Protein AF-A0A1Y0VTS3-F1 (afdb_monomer_lite)

Sequence (215 aa):
MASRRPLLLTLTIFVITAVIVTLPAFSGNFLKLTMDGGIHLSRLESVFGAFSVGKLPPLVNFIGLGNHVNAFNGMYPWFSTALFFTLPRLILGNSMQSMFIGYILLNLVTMLNAYLLVKELSSDNIVRIFSAVFYGVNAYHLTLLFSREALGEAVAYTFAPLVILGCLRIWNRRNKGPIYLAIGMGMIANSHVISLFLIFLLLIMLEVVRIILKK

Radius of gyration: 18.48 Å; chains: 1; bounding box: 46×44×49 Å

Foldseek 3Di:
DVPVVLVVVLLVVLLVLLLVLLCVQCVVVDHDDDPLNQVLLQQLVQCLVQVVVPHGRDLWGQGGDVRDIHRDVVVFFCVLVCVLQSVLCNVVVDRSVSLSRSSSVLLSLLLVLQLLLVVLVDPDSVSSSVRSSCLSDPPVLSCCVRVHVVSLVNQLSSLLSLLVSLVVCVVVVHPCSVVSNCVSLVSNRNRDPVSNVVSVVVVVVVVVVCVVVVD

Structure (mmCIF, N/CA/C/O backbone):
data_AF-A0A1Y0VTS3-F1
#
_entry.id   AF-A0A1Y0VTS3-F1
#
loop_
_atom_site.group_PDB
_atom_site.id
_atom_site.type_symbol
_atom_site.label_atom_id
_atom_site.label_alt_id
_atom_site.label_comp_id
_atom_site.label_asym_id
_atom_site.label_entity_id
_atom_site.label_seq_id
_atom_site.pdbx_PDB_ins_code
_atom_site.Cartn_x
_atom_site.Cartn_y
_atom_site.Cartn_z
_atom_site.occupancy
_atom_site.B_iso_or_equiv
_atom_site.auth_seq_id
_atom_site.auth_comp_id
_atom_site.auth_asym_id
_atom_site.auth_atom_id
_atom_site.pdbx_PDB_model_num
ATOM 1 N N . MET A 1 1 ? -7.688 27.310 11.057 1.00 46.78 1 MET A N 1
ATOM 2 C CA . MET A 1 1 ? -6.251 27.022 10.803 1.00 46.78 1 MET A CA 1
ATOM 3 C C . MET A 1 1 ? -5.635 25.970 11.742 1.00 46.78 1 MET A C 1
ATOM 5 O O . MET A 1 1 ? -4.737 25.266 11.297 1.00 46.78 1 MET A O 1
ATOM 9 N N . ALA A 1 2 ? -6.113 25.789 12.983 1.00 50.25 2 ALA A N 1
ATOM 10 C CA . ALA A 1 2 ? -5.505 24.873 13.965 1.00 50.25 2 ALA A CA 1
ATOM 11 C C . ALA A 1 2 ? -5.584 23.358 13.635 1.00 50.25 2 ALA A C 1
ATOM 13 O O . ALA A 1 2 ? -4.698 22.610 14.031 1.00 50.25 2 ALA A O 1
ATOM 14 N N . SER A 1 3 ? -6.572 22.891 12.856 1.00 59.41 3 SER A N 1
ATOM 15 C CA . SER A 1 3 ? -6.756 21.452 12.572 1.00 59.41 3 SER A CA 1
ATOM 16 C C . SER A 1 3 ? -5.837 20.864 11.489 1.00 59.41 3 SER A C 1
ATOM 18 O O . SER A 1 3 ? -5.752 19.644 11.364 1.00 59.41 3 SER A O 1
ATOM 20 N N . ARG A 1 4 ? -5.144 21.697 10.695 1.00 65.94 4 ARG A N 1
ATOM 21 C CA . ARG A 1 4 ? -4.332 21.228 9.551 1.00 65.94 4 ARG A CA 1
ATOM 22 C C . ARG A 1 4 ? -2.893 20.866 9.923 1.00 65.94 4 ARG A C 1
ATOM 24 O O . ARG A 1 4 ? -2.313 19.989 9.294 1.00 65.94 4 ARG A O 1
ATOM 31 N N . ARG A 1 5 ? -2.333 21.493 10.962 1.00 71.81 5 ARG A N 1
ATOM 32 C CA . ARG A 1 5 ? -0.948 21.268 11.415 1.00 71.81 5 ARG A CA 1
ATOM 33 C C . ARG A 1 5 ? -0.624 19.804 11.775 1.00 71.81 5 ARG A C 1
ATOM 35 O O . ARG A 1 5 ? 0.384 19.317 11.271 1.00 71.81 5 ARG A O 1
ATOM 42 N N . PRO A 1 6 ? -1.445 19.067 12.552 1.00 80.50 6 PRO A N 1
ATOM 43 C CA . PRO A 1 6 ? -1.114 17.680 12.903 1.00 80.50 6 PRO A CA 1
ATOM 44 C C . PRO A 1 6 ? -1.199 16.721 11.705 1.00 80.50 6 PRO A C 1
ATOM 46 O O . PRO A 1 6 ? -0.422 15.772 11.615 1.00 80.50 6 PRO A O 1
ATOM 49 N N . LEU A 1 7 ? -2.106 16.986 10.757 1.00 86.06 7 LEU A N 1
ATOM 50 C CA . LEU A 1 7 ? -2.211 16.205 9.524 1.00 86.06 7 LEU A CA 1
ATOM 51 C C . LEU A 1 7 ? -1.003 16.443 8.613 1.00 86.06 7 LEU A C 1
ATOM 53 O O . LEU A 1 7 ? -0.433 15.482 8.109 1.00 86.06 7 LEU A O 1
ATOM 57 N N . LEU A 1 8 ? -0.598 17.704 8.436 1.00 90.44 8 LEU A N 1
ATOM 58 C CA . LEU A 1 8 ? 0.584 18.054 7.648 1.00 90.44 8 LEU A CA 1
ATOM 59 C C . LEU A 1 8 ? 1.841 17.399 8.220 1.00 90.44 8 LEU A C 1
ATOM 61 O O . LEU A 1 8 ? 2.572 16.767 7.473 1.00 90.44 8 LEU A O 1
ATOM 65 N N . LEU A 1 9 ? 2.040 17.464 9.540 1.00 93.00 9 LEU A N 1
ATOM 66 C CA . LEU A 1 9 ? 3.165 16.797 10.196 1.00 93.00 9 LEU A CA 1
ATOM 67 C C . LEU A 1 9 ? 3.167 15.283 9.933 1.00 93.00 9 LEU A C 1
ATOM 69 O O . LEU A 1 9 ? 4.197 14.726 9.570 1.00 93.00 9 LEU A O 1
ATOM 73 N N . THR A 1 10 ? 2.007 14.631 10.068 1.00 94.88 10 THR A N 1
ATOM 74 C CA . THR A 1 10 ? 1.861 13.189 9.806 1.00 94.88 10 THR A CA 1
ATOM 75 C C . THR A 1 10 ? 2.237 12.842 8.363 1.00 94.88 10 THR A C 1
ATOM 77 O O . THR A 1 10 ? 3.012 11.918 8.129 1.00 94.88 10 THR A O 1
ATOM 80 N N . LEU A 1 11 ? 1.722 13.602 7.391 1.00 96.12 11 LEU A N 1
ATOM 81 C CA . LEU A 1 11 ? 2.023 13.391 5.974 1.00 96.12 11 LEU A CA 1
ATOM 82 C C . LEU A 1 11 ? 3.502 13.621 5.667 1.00 96.12 11 LEU A C 1
ATOM 84 O O . LEU A 1 11 ? 4.098 12.819 4.954 1.00 96.12 11 LEU A O 1
ATOM 88 N N . THR A 1 12 ? 4.105 14.667 6.233 1.00 97.00 12 THR A N 1
ATOM 89 C CA . THR A 1 12 ? 5.536 14.941 6.075 1.00 97.00 12 THR A CA 1
ATOM 90 C C . THR A 1 12 ? 6.378 13.779 6.592 1.00 97.00 12 THR A C 1
ATOM 92 O O . THR A 1 12 ? 7.288 13.345 5.892 1.00 97.00 12 THR A O 1
ATOM 95 N N . ILE A 1 13 ? 6.050 13.228 7.767 1.00 98.06 13 ILE A N 1
ATOM 96 C CA . ILE A 1 13 ? 6.745 12.053 8.313 1.00 98.06 13 ILE A CA 1
ATOM 97 C C . ILE A 1 13 ? 6.643 10.877 7.340 1.00 98.06 13 ILE A C 1
ATOM 99 O O . ILE A 1 13 ? 7.664 10.298 6.988 1.00 98.06 13 ILE A O 1
ATOM 103 N N . PHE A 1 14 ? 5.445 10.557 6.842 1.00 98.50 14 PHE A N 1
ATOM 104 C CA . PHE A 1 14 ? 5.273 9.430 5.919 1.00 98.50 14 PHE A CA 1
ATOM 105 C C . PHE 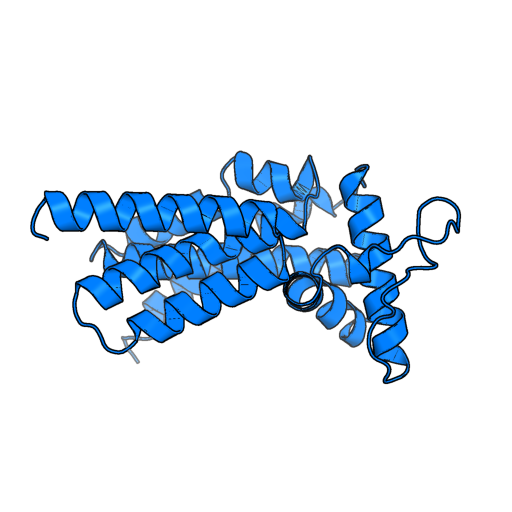A 1 14 ? 6.013 9.628 4.596 1.00 98.50 14 PHE A C 1
ATOM 107 O O . PHE A 1 14 ? 6.612 8.682 4.094 1.00 98.50 14 PHE A O 1
ATOM 114 N N . VAL A 1 15 ? 6.018 10.839 4.035 1.00 98.44 15 VAL A N 1
ATOM 115 C CA . VAL A 1 15 ? 6.777 11.135 2.810 1.00 98.44 15 VAL A CA 1
ATOM 116 C C . VAL A 1 15 ? 8.275 10.962 3.052 1.00 98.44 15 VAL A C 1
ATOM 118 O O . VAL A 1 15 ? 8.937 10.275 2.277 1.00 98.44 15 VAL A O 1
ATOM 121 N N . ILE A 1 16 ? 8.805 11.521 4.144 1.00 98.38 16 ILE A N 1
ATOM 122 C CA . ILE A 1 16 ? 10.223 11.386 4.501 1.00 98.38 16 ILE A CA 1
ATOM 123 C C . ILE A 1 16 ? 10.587 9.911 4.696 1.00 98.38 16 ILE A C 1
ATOM 125 O O . ILE A 1 16 ? 11.564 9.447 4.115 1.00 98.38 16 ILE A O 1
ATOM 129 N N . THR A 1 17 ? 9.788 9.152 5.449 1.00 98.50 17 THR A N 1
ATOM 130 C CA . THR A 1 17 ? 10.015 7.716 5.657 1.00 98.50 17 THR A CA 1
ATOM 131 C C . THR A 1 17 ? 9.979 6.943 4.339 1.00 98.50 17 THR A C 1
ATOM 133 O O . THR A 1 17 ? 10.884 6.155 4.083 1.00 98.50 17 THR A O 1
ATOM 136 N N . ALA A 1 18 ? 8.986 7.185 3.477 1.00 98.44 18 ALA A N 1
ATOM 137 C CA . ALA A 1 18 ? 8.867 6.505 2.187 1.00 98.44 18 ALA A CA 1
ATOM 138 C C . ALA A 1 18 ? 10.087 6.761 1.288 1.00 98.44 18 ALA A C 1
ATOM 140 O O . ALA A 1 18 ? 10.580 5.835 0.643 1.00 98.44 18 ALA A O 1
ATOM 141 N N . VAL A 1 19 ? 10.602 7.994 1.280 1.00 97.75 19 VAL A N 1
ATOM 142 C CA . VAL A 1 19 ? 11.824 8.355 0.551 1.00 97.75 19 VAL A CA 1
ATOM 143 C C . VAL A 1 19 ? 13.041 7.665 1.166 1.00 97.75 19 VAL A C 1
ATOM 145 O O . VAL A 1 19 ? 13.735 6.945 0.456 1.00 97.75 19 VAL A O 1
ATOM 148 N N . ILE A 1 20 ? 13.273 7.811 2.475 1.00 97.19 20 ILE A N 1
ATOM 149 C CA . ILE A 1 20 ? 14.441 7.234 3.169 1.00 97.19 20 ILE A CA 1
ATOM 150 C C . ILE A 1 20 ? 14.523 5.719 2.975 1.00 97.19 20 ILE A C 1
ATOM 152 O O . ILE A 1 20 ? 15.603 5.199 2.724 1.00 97.19 20 ILE A O 1
ATOM 156 N N . VAL A 1 21 ? 13.396 5.014 3.060 1.00 96.44 21 VAL A N 1
ATOM 157 C CA . VAL A 1 21 ? 13.349 3.553 2.900 1.00 96.44 21 VAL A CA 1
ATOM 158 C C . VAL A 1 21 ? 13.612 3.127 1.456 1.00 96.44 21 VAL A C 1
ATOM 160 O O . VAL A 1 21 ? 14.192 2.071 1.225 1.00 96.44 21 VAL A O 1
ATOM 163 N N . THR A 1 22 ? 13.209 3.941 0.480 1.00 96.12 22 THR A N 1
ATOM 164 C CA . THR A 1 22 ? 13.371 3.615 -0.944 1.00 96.12 22 THR A CA 1
ATOM 165 C C . THR A 1 22 ? 14.771 3.962 -1.457 1.00 96.12 22 THR A C 1
ATOM 167 O O . THR A 1 22 ? 15.316 3.232 -2.280 1.00 96.12 22 THR A O 1
ATOM 170 N N . LEU A 1 23 ? 15.384 5.045 -0.966 1.00 94.62 23 LEU A N 1
ATOM 171 C CA . LEU A 1 23 ? 16.662 5.572 -1.464 1.00 94.62 23 LEU A CA 1
ATOM 172 C C . LEU A 1 23 ? 17.798 4.533 -1.583 1.00 94.62 23 LEU A C 1
ATOM 174 O O . LEU A 1 23 ? 18.423 4.499 -2.645 1.00 94.62 23 LEU A O 1
ATOM 178 N N . PRO A 1 24 ? 18.073 3.667 -0.583 1.00 92.31 24 PRO A N 1
ATOM 179 C CA . PRO A 1 24 ? 19.181 2.714 -0.660 1.00 92.31 24 PRO A CA 1
ATOM 180 C C . PRO A 1 24 ? 19.074 1.731 -1.829 1.00 92.31 24 PRO A C 1
ATOM 182 O O . PRO A 1 24 ? 20.089 1.323 -2.382 1.00 92.31 24 PRO A O 1
ATOM 185 N N . ALA A 1 25 ? 17.854 1.368 -2.234 1.00 91.06 25 ALA A N 1
ATOM 186 C CA . ALA A 1 25 ? 17.636 0.434 -3.337 1.00 91.06 25 ALA A CA 1
ATOM 187 C C . ALA A 1 25 ? 17.915 1.051 -4.720 1.00 91.06 25 ALA A C 1
ATOM 189 O O . ALA A 1 25 ? 18.041 0.314 -5.693 1.00 91.06 25 ALA A O 1
ATOM 190 N N . PHE A 1 26 ? 18.020 2.383 -4.806 1.00 91.19 26 PHE A N 1
ATOM 191 C CA . PHE A 1 26 ? 18.184 3.129 -6.058 1.00 91.19 26 PHE A CA 1
ATOM 192 C C . PHE A 1 26 ? 19.448 4.008 -6.089 1.00 91.19 26 PHE A C 1
ATOM 194 O O . PHE A 1 26 ? 19.743 4.617 -7.117 1.00 91.19 26 PHE A O 1
ATOM 201 N N . SER A 1 27 ? 20.232 4.071 -5.005 1.00 83.19 27 SER A N 1
ATOM 202 C CA . SER A 1 27 ? 21.387 4.979 -4.876 1.00 83.19 27 SER A CA 1
ATOM 203 C C . SER A 1 27 ? 22.529 4.703 -5.862 1.00 83.19 27 SER A C 1
ATOM 205 O O . SER A 1 27 ? 23.364 5.572 -6.085 1.00 83.19 27 SER A O 1
ATOM 207 N N . GLY A 1 28 ? 22.571 3.512 -6.465 1.00 78.69 28 GLY A N 1
ATOM 208 C CA . GLY A 1 28 ? 23.536 3.150 -7.508 1.00 78.69 28 GLY A CA 1
ATOM 209 C C . GLY A 1 28 ? 23.093 3.476 -8.939 1.00 78.69 28 GLY A C 1
ATOM 210 O O . GLY A 1 28 ? 23.784 3.080 -9.871 1.00 78.69 28 GLY A O 1
ATOM 211 N N . ASN A 1 29 ? 21.941 4.133 -9.141 1.00 75.94 29 ASN A N 1
ATOM 212 C CA . ASN A 1 29 ? 21.258 4.251 -10.443 1.00 75.94 29 ASN A CA 1
ATOM 213 C C . ASN A 1 29 ? 20.904 2.899 -11.096 1.00 75.94 29 ASN A C 1
ATOM 215 O O . ASN A 1 29 ? 20.630 2.833 -12.294 1.00 75.94 29 ASN A O 1
ATOM 219 N N . PHE A 1 30 ? 20.872 1.822 -10.314 1.00 79.19 30 PHE A N 1
ATOM 220 C CA . PHE A 1 30 ? 20.362 0.523 -10.727 1.00 79.19 30 PHE A CA 1
ATOM 221 C C . PHE A 1 30 ? 19.499 -0.060 -9.609 1.00 79.19 30 PHE A C 1
ATOM 223 O O . PHE A 1 30 ? 19.771 0.165 -8.432 1.00 79.19 30 PHE A O 1
ATOM 230 N N . LEU A 1 31 ? 18.478 -0.821 -9.997 1.00 83.81 31 LEU A N 1
ATOM 231 C CA . LEU A 1 31 ? 17.677 -1.646 -9.101 1.00 83.81 31 LEU A CA 1
ATOM 232 C C . LEU A 1 31 ? 18.132 -3.093 -9.289 1.00 83.81 31 LEU A C 1
ATOM 234 O O . LEU A 1 31 ? 18.172 -3.589 -10.419 1.00 83.81 31 LEU A O 1
ATOM 238 N N . LYS A 1 32 ? 18.512 -3.769 -8.202 1.00 84.56 32 LYS A N 1
ATOM 239 C CA . LYS A 1 32 ? 18.870 -5.188 -8.265 1.00 84.56 32 LYS A CA 1
ATOM 240 C C . LYS A 1 32 ? 17.600 -6.008 -8.470 1.00 84.56 32 LYS A C 1
ATOM 242 O O . LYS A 1 32 ? 16.882 -6.257 -7.509 1.00 84.56 32 LYS A O 1
ATOM 247 N N . LEU A 1 33 ? 17.388 -6.457 -9.705 1.00 85.00 33 LEU A N 1
ATOM 248 C CA . LEU A 1 33 ? 16.259 -7.314 -10.033 1.00 85.00 33 LEU A CA 1
ATOM 249 C C . LEU A 1 33 ? 16.474 -8.746 -9.536 1.00 85.00 33 LEU A C 1
ATOM 251 O O . LEU A 1 33 ? 17.523 -9.367 -9.724 1.00 85.00 33 LEU A O 1
ATOM 255 N N . THR A 1 34 ? 15.432 -9.266 -8.923 1.00 89.56 34 THR A N 1
ATOM 256 C CA . THR A 1 34 ? 15.209 -10.658 -8.555 1.00 89.56 34 THR A CA 1
ATOM 257 C C . THR A 1 34 ? 14.486 -11.383 -9.695 1.00 89.56 34 THR A C 1
ATOM 259 O O . THR A 1 34 ? 14.084 -10.774 -10.691 1.00 89.56 34 THR A O 1
ATOM 262 N N . MET A 1 35 ? 14.295 -12.698 -9.555 1.00 86.00 35 MET A N 1
ATOM 263 C CA . MET A 1 35 ? 13.511 -13.485 -10.517 1.00 86.00 35 MET A CA 1
ATOM 264 C C . MET A 1 35 ? 12.079 -12.939 -10.662 1.00 86.00 35 MET A C 1
ATOM 266 O O . MET A 1 35 ? 11.634 -12.674 -11.780 1.00 86.00 35 MET A O 1
ATOM 270 N N . ASP A 1 36 ? 11.388 -12.702 -9.542 1.00 89.38 36 ASP A N 1
ATOM 271 C CA . ASP A 1 36 ? 10.026 -12.154 -9.545 1.00 89.38 36 ASP A CA 1
ATOM 272 C C . ASP A 1 36 ? 10.022 -10.703 -10.051 1.00 89.38 36 ASP A C 1
ATOM 274 O O . ASP A 1 36 ? 9.169 -10.334 -10.864 1.00 89.38 36 ASP A O 1
ATOM 278 N N . GLY A 1 37 ? 11.003 -9.891 -9.639 1.00 90.75 37 GLY A N 1
ATOM 279 C CA . GLY A 1 37 ? 11.149 -8.500 -10.072 1.00 90.75 37 GLY A CA 1
ATOM 280 C C . GLY A 1 37 ? 11.271 -8.357 -11.588 1.00 90.75 37 GLY A C 1
ATOM 281 O O . GLY A 1 37 ? 10.575 -7.538 -12.192 1.00 90.75 37 GLY A O 1
ATOM 282 N N . GLY A 1 38 ? 12.076 -9.207 -12.235 1.00 90.69 38 GLY A N 1
ATOM 283 C CA . GLY A 1 38 ? 12.191 -9.241 -13.697 1.00 90.69 38 GLY A CA 1
ATOM 284 C C . GLY A 1 38 ? 10.867 -9.573 -14.395 1.00 90.69 38 GLY A C 1
ATOM 285 O O . GLY A 1 38 ? 10.495 -8.921 -15.377 1.00 90.69 38 GLY A O 1
ATOM 286 N N . ILE A 1 39 ? 10.108 -10.538 -13.861 1.00 90.56 39 ILE A N 1
ATOM 287 C CA . ILE A 1 39 ? 8.776 -10.889 -14.379 1.00 90.56 39 ILE A CA 1
ATOM 288 C C . ILE A 1 39 ? 7.817 -9.708 -14.205 1.00 90.56 39 ILE A C 1
ATOM 290 O O . ILE A 1 39 ? 7.165 -9.300 -15.168 1.00 90.56 39 ILE A O 1
ATOM 294 N N . HIS A 1 40 ? 7.747 -9.110 -13.017 1.00 92.38 40 HIS A N 1
ATOM 295 C CA . HIS A 1 40 ? 6.875 -7.967 -12.761 1.00 92.38 40 HIS A CA 1
ATOM 296 C C . HIS A 1 40 ? 7.207 -6.763 -13.647 1.00 92.38 40 HIS A C 1
ATOM 298 O O . HIS A 1 40 ? 6.291 -6.178 -14.226 1.00 92.38 40 HIS A O 1
ATOM 304 N N . LEU A 1 41 ? 8.488 -6.432 -13.818 1.00 91.94 41 LEU A N 1
ATOM 305 C CA . LEU A 1 41 ? 8.914 -5.336 -14.685 1.00 91.94 41 LEU A CA 1
ATOM 306 C C . LEU A 1 41 ? 8.507 -5.583 -16.142 1.00 91.94 41 LEU A C 1
ATOM 308 O O . LEU A 1 41 ? 7.919 -4.705 -16.769 1.00 91.94 41 LEU A O 1
ATOM 312 N N . SER A 1 42 ? 8.730 -6.793 -16.666 1.00 91.38 42 SER A N 1
ATOM 313 C CA . SER A 1 42 ? 8.331 -7.139 -18.040 1.00 91.38 42 SER A CA 1
ATOM 314 C C . SER A 1 42 ? 6.819 -7.012 -18.272 1.00 91.38 42 SER A C 1
ATOM 316 O O . SER A 1 42 ? 6.378 -6.493 -19.301 1.00 91.38 42 SER A O 1
ATOM 318 N N . ARG A 1 43 ? 6.011 -7.402 -17.277 1.00 92.00 43 ARG A N 1
ATOM 319 C CA . ARG A 1 43 ? 4.552 -7.238 -17.299 1.00 92.00 43 ARG A CA 1
ATOM 320 C C . ARG A 1 43 ? 4.157 -5.764 -17.286 1.00 92.00 43 ARG A C 1
ATOM 322 O O . ARG A 1 43 ? 3.332 -5.355 -18.098 1.00 92.00 43 ARG A O 1
ATOM 329 N N . LEU A 1 44 ? 4.756 -4.963 -16.406 1.00 94.00 44 LEU A N 1
ATOM 330 C CA . LEU A 1 44 ? 4.480 -3.527 -16.295 1.00 94.00 44 LEU A CA 1
ATOM 331 C C . LEU A 1 44 ? 4.857 -2.762 -17.569 1.00 94.00 44 LEU A C 1
ATOM 333 O O . LEU A 1 44 ? 4.090 -1.898 -17.994 1.00 94.00 44 LEU A O 1
ATOM 337 N N . GLU A 1 45 ? 5.975 -3.107 -18.211 1.00 93.50 45 GLU A N 1
ATOM 338 C CA . GLU A 1 45 ? 6.378 -2.536 -19.504 1.00 93.50 45 GLU A CA 1
ATOM 339 C C . GLU A 1 45 ? 5.441 -2.987 -20.639 1.00 93.50 45 GLU A C 1
ATOM 341 O O . GLU A 1 45 ? 5.099 -2.198 -21.518 1.00 93.50 45 GLU A O 1
ATOM 346 N N . SER A 1 46 ? 4.925 -4.220 -20.595 1.00 93.69 46 SER A N 1
ATOM 347 C CA . SER A 1 46 ? 3.900 -4.679 -21.543 1.00 93.69 46 SER A CA 1
ATOM 348 C C . SER A 1 46 ? 2.577 -3.920 -21.392 1.00 93.69 46 SER A C 1
ATOM 350 O O . SER A 1 46 ? 1.944 -3.598 -22.399 1.00 93.69 46 SER A O 1
ATOM 352 N N . VAL A 1 47 ? 2.163 -3.611 -20.159 1.00 95.31 47 VAL A N 1
ATOM 353 C CA . VAL A 1 47 ? 0.991 -2.762 -19.876 1.00 95.31 47 VAL A CA 1
ATOM 354 C C . VAL A 1 47 ? 1.254 -1.324 -20.341 1.00 95.31 47 VAL A C 1
ATOM 356 O O . VAL A 1 47 ? 0.408 -0.735 -21.013 1.00 95.31 47 VAL A O 1
ATOM 359 N N . PHE A 1 48 ? 2.436 -0.774 -20.045 1.00 95.88 48 PHE A N 1
ATOM 360 C CA . PHE A 1 48 ? 2.861 0.555 -20.497 1.00 95.88 48 PHE A CA 1
ATOM 361 C C . PHE A 1 48 ? 2.814 0.684 -22.024 1.00 95.88 48 PHE A C 1
ATOM 363 O O . PHE A 1 48 ? 2.239 1.645 -22.538 1.00 95.88 48 PHE A O 1
ATOM 370 N N . GLY A 1 49 ? 3.367 -0.290 -22.752 1.00 94.94 49 GLY A N 1
ATOM 371 C CA . GLY A 1 49 ? 3.391 -0.290 -24.215 1.00 94.94 49 GLY A CA 1
ATOM 372 C C . GLY A 1 49 ? 1.991 -0.275 -24.826 1.00 94.94 49 GLY A C 1
ATOM 373 O O . GLY A 1 49 ? 1.742 0.479 -25.763 1.00 94.94 49 GLY A O 1
ATOM 374 N N . ALA A 1 50 ? 1.052 -1.041 -24.261 1.00 94.50 50 ALA A N 1
ATOM 375 C CA . ALA A 1 50 ? -0.339 -1.040 -24.710 1.00 94.50 50 ALA A CA 1
ATOM 376 C C . ALA A 1 50 ? -1.030 0.312 -24.466 1.00 94.50 50 ALA A C 1
ATOM 378 O O . ALA A 1 50 ? -1.632 0.873 -25.385 1.00 94.50 50 ALA A O 1
ATOM 379 N N . PHE A 1 51 ? -0.889 0.875 -23.263 1.00 95.81 51 PHE A N 1
ATOM 380 C CA . PHE A 1 51 ? -1.481 2.172 -22.928 1.00 95.81 51 PHE A CA 1
ATOM 381 C C . PHE A 1 51 ? -0.893 3.329 -23.736 1.00 95.81 51 PHE A C 1
ATOM 383 O O . PHE A 1 51 ? -1.636 4.227 -24.126 1.00 95.81 51 PHE A O 1
ATOM 390 N N . SER A 1 52 ? 0.399 3.276 -24.063 1.00 95.00 52 SER A N 1
ATOM 391 C CA . SER A 1 52 ? 1.080 4.300 -24.871 1.00 95.00 52 SER A CA 1
ATOM 392 C C . SER A 1 52 ? 0.512 4.436 -26.287 1.00 95.00 52 SER A C 1
ATOM 394 O O . SER A 1 52 ? 0.675 5.477 -26.915 1.00 95.00 52 SER A O 1
ATOM 396 N N . VAL A 1 53 ? -0.180 3.407 -26.786 1.00 95.56 53 VAL A N 1
ATOM 397 C CA . VAL A 1 53 ? -0.848 3.406 -28.098 1.00 95.56 53 VAL A CA 1
ATOM 398 C C . VAL A 1 53 ? -2.377 3.350 -27.986 1.00 95.56 53 VAL A C 1
ATOM 400 O O . VAL A 1 53 ? -3.055 2.999 -28.950 1.00 95.56 53 VAL A O 1
ATOM 403 N N . GLY A 1 54 ? -2.933 3.660 -26.809 1.00 94.12 54 GLY A N 1
ATOM 404 C CA . GLY A 1 54 ? -4.381 3.707 -26.584 1.00 94.12 54 GLY A CA 1
ATOM 405 C C . GLY A 1 54 ? -5.077 2.342 -26.622 1.00 94.12 54 GLY A C 1
ATOM 406 O O . GLY A 1 54 ? -6.269 2.272 -26.914 1.00 94.12 54 GLY A O 1
ATOM 407 N N . LYS A 1 55 ? -4.353 1.249 -26.354 1.00 95.12 55 LYS A N 1
ATOM 408 C CA . LYS A 1 55 ? -4.893 -0.117 -26.332 1.00 95.12 55 LYS A CA 1
ATOM 409 C C . LYS A 1 55 ? -4.966 -0.671 -24.914 1.00 95.12 55 LYS A C 1
ATOM 411 O O . LYS A 1 55 ? -4.209 -0.279 -24.029 1.00 95.12 55 LYS A O 1
ATOM 416 N N . LEU A 1 56 ? -5.859 -1.637 -24.715 1.00 92.50 56 LEU A N 1
ATOM 417 C CA . LEU A 1 56 ? -5.861 -2.444 -23.498 1.00 92.50 56 LEU A CA 1
ATOM 418 C C . LEU A 1 56 ? -4.647 -3.387 -23.478 1.00 92.50 56 LEU A C 1
ATOM 420 O O . LEU A 1 56 ? -4.224 -3.846 -24.545 1.00 92.50 56 LEU A O 1
ATOM 424 N N . PRO A 1 57 ? -4.094 -3.703 -22.292 1.00 92.50 57 PRO A N 1
ATOM 425 C CA . PRO A 1 57 ? -2.977 -4.627 -22.182 1.00 92.50 57 PRO A CA 1
ATOM 426 C C . PRO A 1 57 ? -3.320 -5.990 -22.776 1.00 92.50 57 PRO A C 1
ATOM 428 O O . PRO A 1 57 ? -4.412 -6.511 -22.526 1.00 92.50 57 PRO A O 1
ATOM 431 N N . PRO A 1 58 ? -2.405 -6.588 -23.553 1.00 89.75 58 PRO A N 1
ATOM 432 C CA . PRO A 1 58 ? -2.650 -7.893 -24.134 1.00 89.75 58 PRO A CA 1
ATOM 433 C C . PRO A 1 58 ? -2.694 -8.941 -23.020 1.00 89.75 58 PRO A C 1
ATOM 435 O O . PRO A 1 58 ? -1.963 -8.827 -22.037 1.00 89.75 58 PRO A O 1
ATOM 438 N N . LEU A 1 59 ? -3.520 -9.978 -23.187 1.00 91.50 59 LEU A N 1
ATOM 439 C CA . LEU A 1 59 ? -3.550 -11.133 -22.275 1.00 91.50 59 LEU A CA 1
ATOM 440 C C . LEU A 1 59 ? -2.246 -11.939 -22.337 1.00 91.50 59 LEU A C 1
ATOM 442 O O . LEU A 1 59 ? -1.852 -12.579 -21.363 1.00 91.50 59 LEU A O 1
ATOM 446 N N . VAL A 1 60 ? -1.583 -11.881 -23.491 1.00 90.50 60 VAL A N 1
ATOM 447 C CA . VAL A 1 60 ? -0.319 -12.543 -23.779 1.00 90.50 60 VAL A CA 1
ATOM 448 C C . VAL A 1 60 ? 0.782 -11.499 -23.917 1.00 90.50 60 VAL A C 1
ATOM 450 O O . VAL A 1 60 ? 0.678 -10.550 -24.691 1.00 90.50 60 VAL A O 1
ATOM 453 N N . ASN A 1 61 ? 1.836 -11.675 -23.138 1.00 88.75 61 ASN A N 1
ATOM 454 C CA . ASN A 1 61 ? 3.008 -10.826 -23.085 1.00 88.75 61 ASN A CA 1
ATOM 455 C C . ASN A 1 61 ? 4.073 -11.339 -24.061 1.00 88.75 61 ASN A C 1
ATOM 457 O O . ASN A 1 61 ? 4.356 -12.536 -24.123 1.00 88.75 61 ASN A O 1
ATOM 461 N N . PHE A 1 62 ? 4.681 -10.396 -24.780 1.00 83.69 62 PHE A N 1
ATOM 462 C CA . PHE A 1 62 ? 5.806 -10.622 -25.696 1.00 83.69 62 PHE A CA 1
ATOM 463 C C . PHE A 1 62 ? 7.132 -10.078 -25.140 1.00 83.69 62 PHE A C 1
ATOM 465 O O . PHE A 1 62 ? 8.170 -10.185 -25.783 1.00 83.69 62 PHE A O 1
ATOM 472 N N . ILE A 1 63 ? 7.084 -9.457 -23.958 1.00 83.25 63 ILE A N 1
ATOM 473 C CA . ILE A 1 63 ? 8.226 -8.869 -23.256 1.00 83.25 63 ILE A CA 1
ATOM 474 C C . ILE A 1 63 ? 8.551 -9.767 -22.061 1.00 83.25 63 ILE A C 1
ATOM 476 O O . ILE A 1 63 ? 7.644 -10.139 -21.315 1.00 83.25 63 ILE A O 1
ATOM 480 N N . GLY A 1 64 ? 9.837 -10.058 -21.853 1.00 78.62 64 GLY A N 1
ATOM 481 C CA . GLY A 1 64 ? 10.331 -10.875 -20.739 1.00 78.62 64 GLY A CA 1
ATOM 482 C C . GLY A 1 64 ? 10.707 -12.302 -21.145 1.00 78.62 64 GLY A C 1
ATOM 483 O O . GLY A 1 64 ? 10.429 -12.732 -22.262 1.00 78.62 64 GLY A O 1
ATOM 484 N N . LEU A 1 65 ? 11.398 -13.010 -20.239 1.00 74.06 65 LEU A N 1
ATOM 485 C CA . LEU A 1 65 ? 11.820 -14.414 -20.386 1.00 74.06 65 LEU A CA 1
ATOM 486 C C . LEU A 1 65 ? 12.375 -14.751 -21.786 1.00 74.06 65 LEU A C 1
ATOM 488 O O . LEU A 1 65 ? 11.880 -15.655 -22.440 1.00 74.06 65 LEU A O 1
ATOM 492 N N . GLY A 1 66 ? 13.359 -14.001 -22.293 1.00 69.81 66 GLY A N 1
ATOM 493 C CA . GLY A 1 66 ? 14.007 -14.329 -23.574 1.00 69.81 66 GLY A CA 1
ATOM 494 C C . GLY A 1 66 ? 13.110 -14.223 -24.819 1.00 69.81 66 GLY A C 1
ATOM 495 O O . GLY A 1 66 ? 13.330 -14.955 -25.778 1.00 69.81 66 GLY A O 1
ATOM 496 N N . ASN A 1 67 ? 12.113 -13.327 -24.816 1.00 69.62 67 ASN A N 1
ATOM 497 C CA . ASN A 1 67 ? 11.097 -13.170 -25.873 1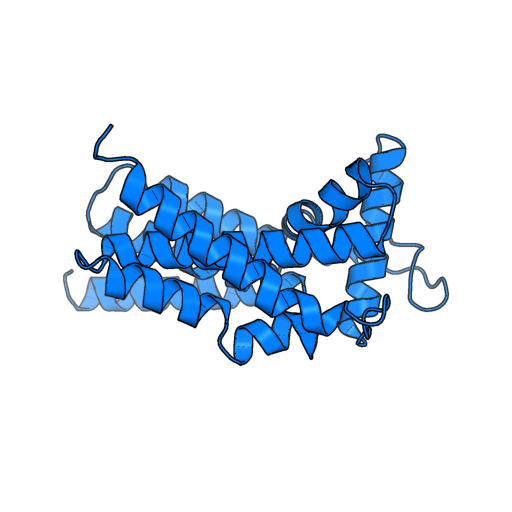.00 69.62 67 ASN A CA 1
ATOM 498 C C . ASN A 1 67 ? 10.139 -14.367 -26.003 1.00 69.62 67 ASN A C 1
ATOM 500 O O . ASN A 1 67 ? 9.496 -14.547 -27.040 1.00 69.62 67 ASN A O 1
ATOM 504 N N . HIS A 1 68 ? 10.017 -15.188 -24.957 1.00 73.75 68 HIS A N 1
ATOM 505 C CA . HIS A 1 68 ? 8.992 -16.221 -24.911 1.00 73.75 68 HIS A CA 1
ATOM 506 C C . HIS A 1 68 ? 7.601 -15.615 -24.702 1.00 73.75 68 HIS A C 1
ATOM 508 O O . HIS A 1 68 ? 7.392 -14.692 -23.911 1.00 73.75 68 HIS A O 1
ATOM 514 N N . VAL A 1 69 ? 6.632 -16.192 -25.407 1.00 78.12 69 VAL A N 1
ATOM 515 C CA . VAL A 1 69 ? 5.217 -15.832 -25.331 1.00 78.12 69 VAL A CA 1
ATOM 516 C C . VAL A 1 69 ? 4.644 -16.356 -24.012 1.00 78.12 69 VAL A C 1
ATOM 518 O O . VAL A 1 69 ? 4.627 -17.564 -23.790 1.00 78.12 69 VAL A O 1
ATOM 521 N N . ASN A 1 70 ? 4.171 -15.466 -23.134 1.00 83.31 70 ASN A N 1
ATOM 522 C CA . ASN A 1 70 ? 3.654 -15.837 -21.810 1.00 83.31 70 ASN A CA 1
ATOM 523 C C . ASN A 1 70 ? 2.320 -15.151 -21.512 1.00 83.31 70 ASN A C 1
ATOM 525 O O . ASN A 1 70 ? 2.197 -13.943 -21.667 1.00 83.31 70 ASN A O 1
ATOM 529 N N . ALA A 1 71 ? 1.323 -15.881 -21.018 1.00 88.19 71 ALA A N 1
ATOM 530 C CA . ALA A 1 71 ? -0.008 -15.335 -20.728 1.00 88.19 71 ALA A CA 1
ATOM 531 C C . ALA A 1 71 ? -0.111 -14.630 -19.357 1.00 88.19 71 ALA A C 1
ATOM 533 O O . ALA A 1 71 ? -1.120 -14.764 -18.664 1.00 88.19 71 ALA A O 1
ATOM 534 N N . PHE A 1 72 ? 0.922 -13.899 -18.917 1.00 88.75 72 PHE A N 1
ATOM 535 C CA . PHE A 1 72 ? 0.958 -13.363 -17.550 1.00 88.75 72 PHE A CA 1
ATOM 536 C C . PHE A 1 72 ? -0.173 -12.379 -17.258 1.00 88.75 72 PHE A C 1
ATOM 538 O O . PHE A 1 72 ? -0.769 -12.446 -16.189 1.00 88.75 72 PHE A O 1
ATOM 545 N N . ASN A 1 73 ? -0.487 -11.470 -18.177 1.00 90.25 73 ASN A N 1
ATOM 546 C CA . ASN A 1 73 ? -1.586 -10.520 -17.992 1.00 90.25 73 ASN A CA 1
ATOM 547 C C . ASN A 1 73 ? -2.967 -11.189 -18.014 1.00 90.25 73 ASN A C 1
ATOM 549 O O . ASN A 1 73 ? -3.895 -10.670 -17.399 1.00 90.25 73 ASN A O 1
ATOM 553 N N . GLY A 1 74 ? -3.108 -12.311 -18.725 1.00 90.19 74 GLY A N 1
ATOM 554 C CA . GLY A 1 74 ? -4.335 -13.104 -18.745 1.00 90.19 74 GLY A CA 1
ATOM 555 C C . GLY A 1 74 ? -4.512 -13.985 -17.509 1.00 90.19 74 GLY A C 1
ATOM 556 O O . GLY A 1 74 ? -5.640 -14.231 -17.099 1.00 90.19 74 GLY A O 1
ATOM 557 N N . MET A 1 75 ? -3.413 -14.437 -16.899 1.00 90.69 75 MET A N 1
ATOM 558 C CA . MET A 1 75 ? -3.443 -15.315 -15.723 1.00 90.69 75 MET A CA 1
ATOM 559 C C . MET A 1 75 ? -3.353 -14.566 -14.392 1.00 90.69 75 MET A C 1
ATOM 561 O O . MET A 1 75 ? -3.835 -15.062 -13.376 1.00 90.69 75 MET A O 1
ATOM 565 N N . TYR A 1 76 ? -2.735 -13.385 -14.379 1.00 91.56 76 TYR A N 1
ATOM 566 C CA . TYR A 1 76 ? -2.477 -12.626 -13.162 1.00 91.56 76 TYR A CA 1
ATOM 567 C C . TYR A 1 76 ? -3.011 -11.198 -13.274 1.00 91.56 76 TYR A C 1
ATOM 569 O O . TYR A 1 76 ? -2.709 -10.498 -14.249 1.00 91.56 76 TYR A O 1
ATOM 577 N N . PRO A 1 77 ? -3.709 -10.708 -12.235 1.00 93.94 77 PRO A N 1
ATOM 578 C CA . PRO A 1 77 ? -4.125 -9.319 -12.166 1.00 93.94 77 PRO A CA 1
ATOM 579 C C . PRO A 1 77 ? -2.936 -8.361 -12.266 1.00 93.94 77 PRO A C 1
ATOM 581 O O . PRO A 1 77 ? -1.824 -8.665 -11.823 1.00 93.94 77 P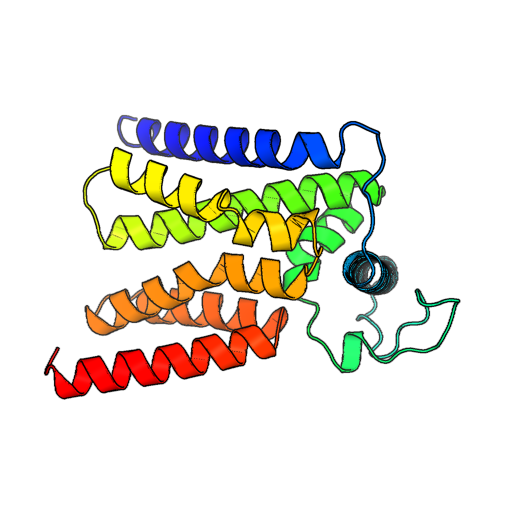RO A O 1
ATOM 584 N N . TRP A 1 78 ? -3.172 -7.203 -12.876 1.00 93.81 78 TRP A N 1
ATOM 585 C CA . TRP A 1 78 ? -2.134 -6.199 -13.124 1.00 93.81 78 TRP A CA 1
ATOM 586 C C . TRP A 1 78 ? -2.597 -4.765 -12.855 1.00 93.81 78 TRP A C 1
ATOM 588 O O . TRP A 1 78 ? -1.752 -3.878 -12.732 1.00 93.81 78 TRP A O 1
ATOM 598 N N . PHE A 1 79 ? -3.906 -4.518 -12.748 1.00 95.75 79 PHE A N 1
ATOM 599 C CA . PHE A 1 79 ? -4.460 -3.166 -12.676 1.00 95.75 79 PHE A CA 1
ATOM 600 C C . PHE A 1 79 ? -3.937 -2.390 -11.464 1.00 95.75 79 PHE A C 1
ATOM 602 O O . PHE A 1 79 ? -3.412 -1.289 -11.616 1.00 95.75 79 PHE A O 1
ATOM 609 N N . SER A 1 80 ? -3.990 -2.974 -10.266 1.00 97.31 80 SER A N 1
ATOM 610 C CA . SER A 1 80 ? -3.572 -2.269 -9.051 1.00 97.31 80 SER A CA 1
ATOM 611 C C . SER A 1 80 ? -2.068 -2.017 -9.012 1.00 97.31 80 SER A C 1
ATOM 613 O O . SER A 1 80 ? -1.652 -0.945 -8.591 1.00 97.31 80 SER A O 1
ATOM 615 N N . THR A 1 81 ? -1.246 -2.941 -9.515 1.00 96.50 81 THR A N 1
ATOM 616 C CA . THR A 1 81 ? 0.198 -2.712 -9.709 1.00 96.50 81 THR A CA 1
ATOM 617 C C . THR A 1 81 ? 0.481 -1.637 -10.761 1.00 96.50 81 THR A C 1
ATOM 619 O O . THR A 1 81 ? 1.367 -0.806 -10.567 1.00 96.50 81 THR A O 1
ATOM 622 N N . ALA A 1 82 ? -0.295 -1.584 -11.847 1.00 96.44 82 ALA A N 1
ATOM 623 C CA . ALA A 1 82 ? -0.132 -0.577 -12.893 1.00 96.44 82 ALA A CA 1
ATOM 624 C C . ALA A 1 82 ? -0.384 0.849 -12.375 1.00 96.44 82 ALA A C 1
ATOM 626 O O . ALA A 1 82 ? 0.282 1.779 -12.828 1.00 96.44 82 ALA A O 1
ATOM 627 N N . LEU A 1 83 ? -1.268 1.029 -11.385 1.00 97.06 83 LEU A N 1
ATOM 628 C CA . LEU A 1 83 ? -1.491 2.334 -10.751 1.00 97.06 83 LEU A CA 1
ATOM 629 C C . LEU A 1 83 ? -0.229 2.898 -10.083 1.00 97.06 83 LEU A C 1
ATOM 631 O O . LEU A 1 83 ? -0.003 4.104 -10.139 1.00 97.06 83 LEU A O 1
ATOM 635 N N . PHE A 1 84 ? 0.597 2.042 -9.476 1.00 97.69 84 PHE A N 1
ATOM 636 C CA . PHE A 1 84 ? 1.814 2.480 -8.788 1.00 97.69 84 PHE A CA 1
ATOM 637 C C . PHE A 1 84 ? 3.016 2.608 -9.715 1.00 97.69 84 PHE A C 1
ATOM 639 O O . PHE A 1 84 ? 3.843 3.475 -9.478 1.00 97.69 84 PHE A O 1
ATOM 646 N N . PHE A 1 85 ? 3.131 1.779 -10.754 1.00 97.06 85 PHE A N 1
ATOM 647 C CA . PHE A 1 85 ? 4.366 1.705 -11.547 1.00 97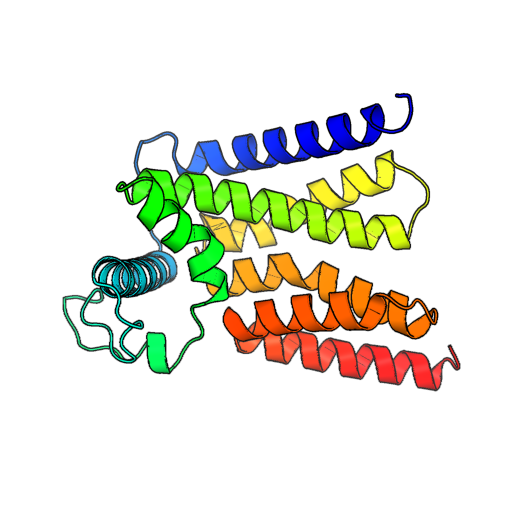.06 85 PHE A CA 1
ATOM 648 C C . PHE A 1 85 ? 4.171 2.124 -13.006 1.00 97.06 85 PHE A C 1
ATOM 650 O O . PHE A 1 85 ? 4.931 2.941 -13.525 1.00 97.06 85 PHE A O 1
ATOM 657 N N . THR A 1 86 ? 3.114 1.645 -13.665 1.00 96.50 86 THR A N 1
ATOM 658 C CA . THR A 1 86 ? 2.841 1.988 -15.068 1.00 96.50 86 THR A CA 1
ATOM 659 C C . THR A 1 86 ? 2.326 3.420 -15.233 1.00 96.50 86 THR A C 1
ATOM 661 O O . THR A 1 86 ? 2.698 4.089 -16.192 1.00 96.50 86 THR A O 1
ATOM 664 N N . LEU A 1 87 ? 1.506 3.937 -14.311 1.00 95.81 87 LEU A N 1
ATOM 665 C CA . LEU A 1 87 ? 1.058 5.333 -14.392 1.00 95.81 87 LEU A CA 1
ATOM 666 C C . LEU A 1 87 ? 2.230 6.323 -14.270 1.00 95.81 87 LEU A C 1
ATOM 668 O O . LEU A 1 87 ? 2.357 7.172 -15.156 1.00 95.81 87 LEU A O 1
ATOM 672 N N . PRO A 1 88 ? 3.147 6.211 -13.283 1.00 96.88 88 PRO A N 1
ATOM 673 C CA . PRO A 1 88 ? 4.355 7.035 -13.290 1.00 96.88 88 PRO A CA 1
ATOM 674 C C . PRO A 1 88 ? 5.204 6.847 -14.547 1.00 96.88 88 PRO A C 1
ATOM 676 O O . PRO A 1 88 ? 5.771 7.816 -15.040 1.00 96.88 88 PRO A O 1
ATOM 679 N N . ARG A 1 89 ? 5.259 5.633 -15.109 1.00 96.38 89 ARG A N 1
ATOM 680 C CA . ARG A 1 89 ? 5.981 5.351 -16.360 1.00 96.38 89 ARG A CA 1
ATOM 681 C C . ARG A 1 89 ? 5.433 6.142 -17.550 1.00 96.38 89 ARG A C 1
ATOM 683 O O . ARG A 1 89 ? 6.238 6.653 -18.330 1.00 96.38 89 ARG A O 1
ATOM 690 N N . LEU A 1 90 ? 4.107 6.262 -17.668 1.00 96.12 90 LEU A N 1
ATOM 691 C CA . LEU A 1 90 ? 3.428 7.057 -18.703 1.00 96.12 90 LEU A CA 1
ATOM 692 C C . LEU A 1 90 ? 3.719 8.556 -18.578 1.00 96.12 90 LEU A C 1
ATOM 694 O O . LEU A 1 90 ? 3.808 9.242 -19.589 1.00 96.12 90 LEU A O 1
ATOM 698 N N . ILE A 1 91 ? 3.883 9.057 -17.351 1.00 96.31 91 ILE A N 1
ATOM 699 C CA . ILE A 1 91 ? 4.124 10.482 -17.083 1.00 96.31 91 ILE A CA 1
ATOM 700 C C . ILE A 1 91 ? 5.609 10.838 -17.240 1.00 96.31 91 ILE A C 1
ATOM 702 O O . ILE A 1 91 ? 5.941 11.863 -17.826 1.00 96.31 91 ILE A O 1
ATOM 706 N N . LEU A 1 92 ? 6.507 10.010 -16.699 1.00 95.62 92 LEU A N 1
ATOM 707 C CA . LEU A 1 92 ? 7.936 10.325 -16.582 1.00 95.62 92 LEU A CA 1
ATOM 708 C C . LEU A 1 92 ? 8.761 9.881 -17.790 1.00 95.62 92 LEU A C 1
ATOM 710 O O . LEU A 1 92 ? 9.870 10.368 -17.985 1.00 95.62 92 LEU A O 1
ATOM 714 N N . GLY A 1 93 ? 8.291 8.907 -18.570 1.00 92.94 93 GLY A N 1
ATOM 715 C CA . GLY A 1 93 ? 9.022 8.426 -19.745 1.00 92.94 93 GLY A CA 1
ATOM 716 C C . GLY A 1 93 ? 10.303 7.625 -19.443 1.00 92.94 93 GLY A C 1
ATOM 717 O O . GLY A 1 93 ? 10.816 6.973 -20.354 1.00 92.94 93 GLY A O 1
ATOM 718 N N . ASN A 1 94 ? 10.755 7.543 -18.187 1.00 93.38 94 ASN A N 1
ATOM 719 C CA . ASN A 1 94 ? 11.905 6.746 -17.755 1.00 93.38 94 ASN A CA 1
ATOM 720 C C . ASN A 1 94 ? 11.499 5.623 -16.779 1.00 93.38 94 ASN A C 1
ATOM 722 O O . ASN A 1 94 ? 10.863 5.885 -15.760 1.00 93.38 94 ASN A O 1
ATOM 726 N N . SER A 1 95 ? 11.912 4.383 -17.074 1.00 90.81 95 SER A N 1
ATOM 727 C CA . SER A 1 95 ? 11.535 3.191 -16.296 1.00 90.81 95 SER A CA 1
ATOM 728 C C . SER A 1 95 ? 12.114 3.183 -14.872 1.00 90.81 95 SER A C 1
ATOM 730 O O . SER A 1 95 ? 11.388 2.946 -13.904 1.00 90.81 95 SER A O 1
ATOM 732 N N . MET A 1 96 ? 13.387 3.563 -14.706 1.00 91.88 96 MET A N 1
ATOM 733 C CA . MET A 1 96 ? 14.039 3.622 -13.391 1.00 91.88 96 MET A CA 1
ATOM 734 C C . MET A 1 96 ? 13.387 4.673 -12.485 1.00 91.88 96 MET A C 1
ATOM 736 O O . MET A 1 96 ? 13.058 4.389 -11.334 1.00 91.88 96 MET A O 1
ATOM 740 N N . GLN A 1 97 ? 13.137 5.873 -13.017 1.00 94.00 97 GLN A N 1
ATOM 741 C CA . GLN A 1 97 ? 12.460 6.938 -12.272 1.00 94.00 97 GLN A CA 1
ATOM 742 C C . GLN A 1 97 ? 11.026 6.543 -11.910 1.00 94.00 97 GLN A C 1
ATOM 744 O O . GLN A 1 97 ? 10.590 6.791 -10.787 1.00 94.00 97 GLN A O 1
ATOM 749 N N . SER A 1 98 ? 10.298 5.886 -12.819 1.00 94.94 98 SER A N 1
ATOM 750 C CA . SER A 1 98 ? 8.946 5.413 -12.518 1.00 94.94 98 SER A CA 1
ATOM 751 C C . SER A 1 98 ? 8.912 4.333 -11.445 1.00 94.94 98 SER A C 1
ATOM 753 O O . SER A 1 98 ? 8.016 4.360 -10.607 1.00 94.94 98 SER A O 1
ATOM 755 N N . MET A 1 99 ? 9.899 3.433 -11.418 1.00 95.12 99 MET A N 1
ATOM 756 C CA . MET A 1 99 ? 10.034 2.443 -10.349 1.00 95.12 99 MET A CA 1
ATOM 757 C C . MET A 1 99 ? 10.321 3.133 -9.016 1.00 95.12 99 MET A C 1
ATOM 759 O O . MET A 1 99 ? 9.601 2.905 -8.050 1.00 95.12 99 MET A O 1
ATOM 763 N N . PHE A 1 100 ? 11.286 4.053 -8.972 1.00 95.81 100 PHE A N 1
ATOM 764 C CA . PHE A 1 100 ? 11.604 4.810 -7.759 1.00 95.81 100 PHE A CA 1
ATOM 765 C C . PHE A 1 100 ? 10.378 5.538 -7.181 1.00 95.81 100 PHE A C 1
ATOM 767 O O . PHE A 1 100 ? 10.042 5.379 -6.005 1.00 95.81 100 PHE A O 1
ATOM 774 N N . ILE A 1 101 ? 9.655 6.283 -8.023 1.00 97.25 101 ILE A N 1
ATOM 775 C CA . ILE A 1 101 ? 8.427 6.979 -7.617 1.00 97.25 101 ILE A CA 1
ATOM 776 C C . ILE A 1 101 ? 7.330 5.990 -7.219 1.00 97.25 101 ILE A C 1
ATOM 778 O O . ILE A 1 101 ? 6.643 6.217 -6.225 1.00 97.25 101 ILE A O 1
ATOM 782 N N . GLY A 1 102 ? 7.182 4.877 -7.935 1.00 97.50 102 GLY A N 1
ATOM 783 C CA . GLY A 1 102 ? 6.197 3.851 -7.607 1.00 97.50 102 GLY A CA 1
ATOM 784 C C . GLY A 1 102 ? 6.423 3.220 -6.235 1.00 97.50 102 GLY A C 1
ATOM 785 O O . GLY A 1 102 ? 5.469 3.069 -5.474 1.00 97.50 102 GLY A O 1
ATOM 786 N N . TYR A 1 103 ? 7.676 2.940 -5.864 1.00 97.62 103 TYR A N 1
ATOM 787 C CA . TYR A 1 103 ? 8.029 2.438 -4.530 1.00 97.62 103 TYR A CA 1
ATOM 788 C C . TYR A 1 103 ? 7.719 3.472 -3.437 1.00 97.62 103 TYR A C 1
ATOM 790 O O . TYR A 1 103 ? 7.146 3.120 -2.403 1.00 97.62 103 TYR A O 1
ATOM 798 N N . ILE A 1 104 ? 8.016 4.756 -3.675 1.00 98.31 104 ILE A N 1
ATOM 799 C CA . ILE A 1 104 ? 7.657 5.843 -2.748 1.00 98.31 104 ILE A CA 1
ATOM 800 C C . ILE A 1 104 ? 6.137 5.922 -2.570 1.00 98.31 104 ILE A C 1
ATOM 802 O O . ILE A 1 104 ? 5.652 5.968 -1.437 1.00 98.31 104 ILE A O 1
ATOM 806 N N . LEU A 1 105 ? 5.376 5.914 -3.669 1.00 98.44 105 LEU A N 1
ATOM 807 C CA . LEU A 1 105 ? 3.912 5.961 -3.636 1.00 98.44 105 LEU A CA 1
ATOM 808 C C . LEU A 1 105 ? 3.331 4.753 -2.899 1.00 98.44 105 LEU A C 1
ATOM 810 O O . LEU A 1 105 ? 2.432 4.914 -2.074 1.00 98.44 105 LEU A O 1
ATOM 814 N N . LEU A 1 106 ? 3.861 3.557 -3.151 1.00 98.56 106 LEU A N 1
ATOM 815 C CA . LEU A 1 106 ? 3.411 2.329 -2.506 1.00 98.56 106 LEU A CA 1
ATOM 816 C C . LEU A 1 106 ? 3.657 2.368 -0.992 1.00 98.56 106 LEU A C 1
ATOM 818 O O . LEU A 1 106 ? 2.742 2.096 -0.213 1.00 98.56 106 LEU A O 1
ATOM 822 N N . ASN A 1 107 ? 4.850 2.786 -0.560 1.00 98.62 107 ASN A N 1
ATOM 823 C CA . ASN A 1 107 ? 5.179 2.978 0.855 1.00 98.62 107 ASN A CA 1
ATOM 824 C C . ASN A 1 107 ? 4.277 4.027 1.520 1.00 98.62 107 ASN A C 1
ATOM 826 O O . ASN A 1 107 ? 3.754 3.798 2.614 1.00 98.62 107 ASN A O 1
ATOM 830 N N . LEU A 1 108 ? 4.031 5.153 0.844 1.00 98.50 108 LEU A N 1
ATOM 831 C CA . LEU A 1 108 ? 3.154 6.208 1.343 1.00 98.50 108 LEU A CA 1
ATOM 832 C C . LEU A 1 108 ? 1.718 5.704 1.534 1.00 98.50 108 LEU A C 1
ATOM 834 O O . LEU A 1 108 ? 1.144 5.879 2.609 1.00 98.50 108 LEU A O 1
ATOM 838 N N . VAL A 1 109 ? 1.141 5.041 0.528 1.00 98.62 109 VAL A N 1
ATOM 839 C CA . VAL A 1 109 ? -0.222 4.486 0.615 1.00 98.62 109 VAL A CA 1
ATOM 840 C C . VAL A 1 109 ? -0.305 3.387 1.678 1.00 98.62 109 VAL A C 1
ATOM 842 O O . VAL A 1 109 ? -1.296 3.321 2.404 1.00 98.62 109 VAL A O 1
ATOM 845 N N . THR A 1 110 ? 0.749 2.584 1.845 1.00 98.81 110 THR A N 1
ATOM 846 C CA . THR A 1 110 ? 0.841 1.552 2.894 1.00 98.81 110 THR A CA 1
ATOM 847 C C . THR A 1 110 ? 0.726 2.169 4.285 1.00 98.81 110 THR A C 1
ATOM 849 O O . THR A 1 110 ? -0.131 1.765 5.076 1.00 98.81 110 THR A O 1
ATOM 852 N N . MET A 1 111 ? 1.522 3.205 4.568 1.00 98.81 111 MET A N 1
ATOM 853 C CA . MET A 1 111 ? 1.461 3.920 5.846 1.00 98.81 111 MET A CA 1
ATOM 854 C C . MET A 1 111 ? 0.128 4.650 6.035 1.00 98.81 111 MET A C 1
ATOM 856 O O . MET A 1 111 ? -0.420 4.641 7.134 1.00 98.81 111 MET A O 1
ATOM 860 N N . LEU A 1 112 ? -0.447 5.233 4.979 1.00 98.56 112 LEU A N 1
ATOM 861 C CA . LEU A 1 112 ? -1.759 5.885 5.051 1.00 98.56 112 LEU A CA 1
ATOM 862 C C . LEU A 1 112 ? -2.875 4.897 5.406 1.00 98.56 112 LEU A C 1
ATOM 864 O O . LEU A 1 112 ? -3.674 5.183 6.298 1.00 98.56 112 LEU A O 1
ATOM 868 N N . ASN A 1 113 ? -2.923 3.730 4.762 1.00 98.75 113 ASN A N 1
ATOM 869 C CA . ASN A 1 113 ? -3.920 2.701 5.063 1.00 98.75 113 ASN A CA 1
ATOM 870 C C . ASN A 1 113 ? -3.772 2.182 6.500 1.00 98.75 113 ASN A C 1
ATOM 872 O O . ASN A 1 113 ? -4.768 2.082 7.221 1.00 98.75 113 ASN A O 1
ATOM 876 N N . ALA A 1 114 ? -2.540 1.924 6.949 1.00 98.69 114 ALA A N 1
ATOM 877 C CA . ALA A 1 114 ? -2.266 1.533 8.330 1.00 98.69 114 ALA A CA 1
ATOM 878 C C . ALA A 1 114 ? -2.674 2.628 9.331 1.00 98.69 114 ALA A C 1
ATOM 880 O O . ALA A 1 114 ? -3.341 2.348 10.326 1.00 98.69 114 ALA A O 1
ATOM 881 N N . TYR A 1 115 ? -2.361 3.892 9.042 1.00 98.44 115 TYR A N 1
ATOM 882 C CA . TYR A 1 115 ? -2.760 5.029 9.871 1.00 98.44 115 TYR A CA 1
ATOM 883 C C . TYR A 1 115 ? -4.282 5.155 9.982 1.00 98.44 115 TYR A C 1
ATOM 885 O O . TYR A 1 115 ? -4.803 5.392 11.072 1.00 98.44 115 TYR A O 1
ATOM 893 N N . LEU A 1 116 ? -5.014 4.982 8.875 1.00 97.94 116 LEU A N 1
ATOM 894 C CA . LEU A 1 116 ? -6.478 5.020 8.874 1.00 97.94 116 LEU A CA 1
ATOM 895 C C . LEU A 1 116 ? -7.078 3.914 9.748 1.00 97.94 116 LEU A C 1
ATOM 897 O O . LEU A 1 116 ? -8.029 4.188 10.482 1.00 97.94 116 LEU A O 1
ATOM 901 N N . LEU A 1 117 ? -6.512 2.705 9.702 1.00 98.56 117 LEU A N 1
ATOM 902 C CA . LEU A 1 117 ? -6.900 1.605 10.584 1.00 98.56 117 LEU A CA 1
ATOM 903 C C . LEU A 1 117 ? -6.640 1.956 12.053 1.00 98.56 117 LEU A C 1
ATOM 905 O O . LEU A 1 117 ? -7.557 1.920 12.869 1.00 98.56 117 LEU A O 1
ATOM 909 N N . VAL A 1 118 ? -5.420 2.362 12.404 1.00 98.12 118 VAL A N 1
ATOM 910 C CA . VAL A 1 118 ? -5.058 2.640 13.807 1.00 98.12 118 VAL A CA 1
ATOM 911 C C . VAL A 1 118 ? -5.811 3.854 14.353 1.00 98.12 118 VAL A C 1
ATOM 913 O O . VAL A 1 118 ? -6.124 3.911 15.539 1.00 98.12 118 VAL A O 1
ATOM 916 N N . LYS A 1 119 ? -6.194 4.805 13.495 1.00 96.12 119 LYS A N 1
ATOM 917 C CA . LYS A 1 119 ? -7.052 5.933 13.875 1.00 96.12 119 LYS A CA 1
ATOM 918 C C . LYS A 1 119 ? -8.440 5.501 14.352 1.00 96.12 119 LYS A C 1
ATOM 920 O O . LYS A 1 119 ? -9.037 6.208 15.161 1.00 96.12 119 LYS A O 1
ATOM 925 N N . GLU A 1 120 ? -8.948 4.376 13.855 1.00 96.12 120 GLU A N 1
ATOM 926 C CA . GLU A 1 120 ? -10.196 3.764 14.321 1.00 96.12 120 GLU A CA 1
ATOM 927 C C . GLU A 1 120 ? -10.027 3.083 15.690 1.00 96.12 120 GLU A C 1
ATOM 929 O O . GLU A 1 120 ? -10.988 3.010 16.450 1.00 96.12 120 GLU A O 1
ATOM 934 N N . LEU A 1 121 ? -8.811 2.622 16.007 1.00 96.69 121 LEU A N 1
ATOM 935 C CA . LEU A 1 121 ? -8.497 1.813 17.190 1.00 96.69 121 LEU A CA 1
ATOM 936 C C . LEU A 1 121 ? -7.968 2.620 18.383 1.00 96.69 121 LEU A C 1
ATOM 938 O O . LEU A 1 121 ? -8.170 2.225 19.526 1.00 96.69 121 LEU A O 1
ATOM 942 N N . SER A 1 122 ? -7.283 3.736 18.139 1.00 96.25 122 SER A N 1
ATOM 943 C CA . SER A 1 122 ? -6.646 4.552 19.177 1.00 96.25 122 SER A CA 1
ATOM 944 C C . SER A 1 122 ? -6.944 6.033 18.975 1.00 96.25 122 SER A C 1
ATOM 946 O O . SER A 1 122 ? -7.017 6.507 17.839 1.00 96.25 122 SER A O 1
ATOM 948 N N . SER A 1 123 ? -7.101 6.783 20.069 1.00 93.69 123 SER A N 1
ATOM 949 C CA . SER A 1 123 ? -7.196 8.250 20.077 1.00 93.69 123 SER A CA 1
ATOM 950 C C . SER A 1 123 ? -5.827 8.943 20.052 1.00 93.69 123 SER A C 1
ATOM 952 O O . SER A 1 123 ? -5.751 10.105 19.645 1.00 93.69 123 SER A O 1
ATOM 954 N N . ASP A 1 124 ? -4.758 8.231 20.417 1.00 95.44 124 ASP A N 1
ATOM 955 C CA . ASP A 1 124 ? -3.400 8.757 20.560 1.00 95.44 124 ASP A CA 1
ATOM 956 C C . ASP A 1 124 ? -2.706 8.914 19.195 1.00 95.44 124 ASP A C 1
ATOM 958 O O . ASP A 1 124 ? -2.546 7.961 18.428 1.00 95.44 124 ASP A O 1
ATOM 962 N N . ASN A 1 125 ? -2.279 10.139 18.877 1.00 92.75 125 ASN A N 1
ATOM 963 C CA . ASN A 1 125 ? -1.611 10.443 17.611 1.00 92.75 125 ASN A CA 1
ATOM 964 C C . ASN A 1 125 ? -0.211 9.837 17.490 1.00 92.75 125 ASN A C 1
ATOM 966 O O . ASN A 1 125 ? 0.166 9.462 16.380 1.00 92.75 125 ASN A O 1
ATOM 970 N N . ILE A 1 126 ? 0.540 9.724 18.585 1.00 95.25 126 ILE A N 1
ATOM 971 C CA . ILE A 1 126 ? 1.871 9.111 18.582 1.00 95.25 126 ILE A CA 1
ATOM 972 C C . ILE A 1 126 ? 1.726 7.630 18.249 1.00 95.25 126 ILE A C 1
ATOM 974 O O . ILE A 1 126 ? 2.391 7.151 17.334 1.00 95.25 126 ILE A O 1
ATOM 978 N N . VAL A 1 127 ? 0.785 6.937 18.900 1.00 97.19 127 VAL A N 1
ATOM 979 C CA . VAL A 1 127 ? 0.492 5.522 18.614 1.00 97.19 127 VAL A CA 1
ATOM 980 C C . VAL A 1 127 ? 0.102 5.334 17.148 1.00 97.19 127 VAL A C 1
ATOM 982 O O . VAL A 1 127 ? 0.651 4.469 16.474 1.00 97.19 127 VAL A O 1
ATOM 985 N N . ARG A 1 128 ? -0.782 6.183 16.607 1.00 97.25 128 ARG A N 1
ATOM 986 C CA . ARG A 1 128 ? -1.190 6.109 15.191 1.00 97.25 128 ARG A CA 1
ATOM 987 C C . ARG A 1 128 ? -0.019 6.257 14.223 1.00 97.25 128 ARG A C 1
ATOM 989 O O . ARG A 1 128 ? 0.081 5.478 13.278 1.00 97.25 128 ARG A O 1
ATOM 996 N N . ILE A 1 129 ? 0.833 7.263 14.428 1.00 98.00 129 ILE A N 1
ATOM 997 C CA . ILE A 1 129 ? 1.984 7.531 13.552 1.00 98.00 129 ILE A CA 1
ATOM 998 C C . ILE A 1 129 ? 2.999 6.397 13.669 1.00 98.00 129 ILE A C 1
ATOM 1000 O O . ILE A 1 129 ? 3.430 5.863 12.650 1.00 98.00 129 ILE A O 1
ATOM 1004 N N . PHE A 1 130 ? 3.336 5.997 14.895 1.00 98.06 130 PHE A N 1
ATOM 1005 C CA . PHE A 1 130 ? 4.302 4.937 15.152 1.00 98.06 130 PHE A CA 1
ATOM 1006 C C . PHE A 1 130 ? 3.858 3.609 14.537 1.00 98.06 130 PHE A C 1
ATOM 1008 O O . PHE A 1 130 ? 4.620 3.005 13.789 1.00 98.06 130 PHE A O 1
ATOM 1015 N N . SER A 1 131 ? 2.614 3.179 14.771 1.00 98.25 131 SER A N 1
ATOM 1016 C CA . SER A 1 131 ? 2.087 1.938 14.193 1.00 98.25 131 SER A CA 1
ATOM 1017 C C . SER A 1 131 ? 2.045 1.972 12.664 1.00 98.25 131 SER A C 1
ATOM 1019 O O . SER A 1 131 ? 2.337 0.962 12.030 1.00 98.25 131 SER A O 1
ATOM 1021 N N . ALA A 1 132 ? 1.716 3.119 12.062 1.00 98.50 132 ALA A N 1
ATOM 1022 C CA . ALA A 1 132 ? 1.709 3.273 10.610 1.00 98.50 132 ALA A CA 1
ATOM 1023 C C . ALA A 1 132 ? 3.115 3.168 10.008 1.00 98.50 132 ALA A C 1
ATOM 1025 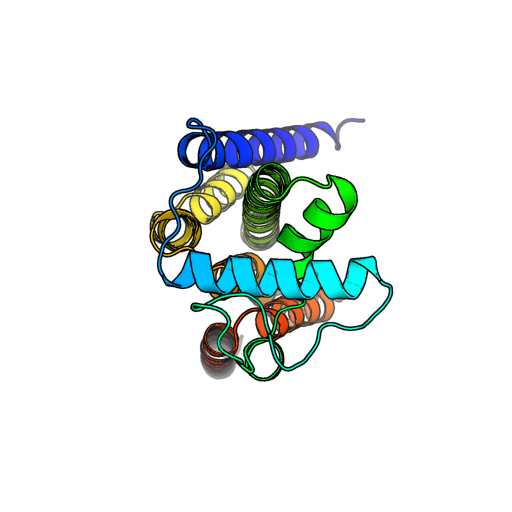O O . ALA A 1 132 ? 3.313 2.408 9.061 1.00 98.50 132 ALA A O 1
ATOM 1026 N N . VAL A 1 133 ? 4.091 3.878 10.586 1.00 98.56 133 VAL A N 1
ATOM 1027 C CA . VAL A 1 133 ? 5.501 3.795 10.177 1.00 98.56 133 VAL A CA 1
ATOM 1028 C C . VAL A 1 133 ? 6.011 2.372 10.359 1.00 98.56 133 VAL A C 1
ATOM 1030 O O . VAL A 1 133 ? 6.529 1.797 9.410 1.00 98.56 133 VAL A O 1
ATOM 1033 N N . PHE A 1 134 ? 5.790 1.765 11.526 1.00 98.44 134 PHE A N 1
ATOM 1034 C CA . PHE A 1 134 ? 6.206 0.393 11.812 1.00 98.44 134 PHE A CA 1
ATOM 1035 C C . PHE A 1 134 ? 5.621 -0.611 10.807 1.00 98.44 134 PHE A C 1
ATOM 1037 O O . PHE A 1 134 ? 6.339 -1.463 10.288 1.00 98.44 134 PHE A O 1
ATOM 1044 N N . TYR A 1 135 ? 4.338 -0.481 10.457 1.00 98.62 135 TYR A N 1
ATOM 1045 C CA . TYR A 1 135 ? 3.712 -1.315 9.427 1.00 98.62 135 TYR A CA 1
ATOM 1046 C C . TYR A 1 135 ? 4.333 -1.106 8.036 1.00 98.62 135 TYR A C 1
ATOM 1048 O O . TYR A 1 135 ? 4.472 -2.067 7.281 1.00 98.62 135 TYR A O 1
ATOM 1056 N N . GLY A 1 136 ? 4.719 0.127 7.700 1.00 98.00 136 GLY A N 1
ATOM 1057 C CA . GLY A 1 136 ? 5.338 0.478 6.420 1.00 98.00 136 GLY A CA 1
ATOM 1058 C C . GLY A 1 136 ? 6.836 0.183 6.312 1.00 98.00 136 GLY A C 1
ATOM 1059 O O . GLY A 1 136 ? 7.377 0.309 5.220 1.00 98.00 136 GLY A O 1
ATOM 1060 N N . VAL A 1 137 ? 7.519 -0.186 7.403 1.00 97.50 137 VAL A N 1
ATOM 1061 C CA . VAL A 1 137 ? 8.980 -0.429 7.402 1.00 97.50 137 VAL A CA 1
ATOM 1062 C C . VAL A 1 137 ? 9.401 -1.735 8.077 1.00 97.50 137 VAL A C 1
ATOM 1064 O O . VAL A 1 137 ? 10.588 -1.957 8.304 1.00 97.50 137 VAL A O 1
ATOM 1067 N N . ASN A 1 138 ? 8.459 -2.616 8.418 1.00 98.06 138 ASN A N 1
ATOM 1068 C CA . ASN A 1 138 ? 8.817 -3.913 8.991 1.00 98.06 138 ASN A CA 1
ATOM 1069 C C . ASN A 1 138 ? 9.523 -4.823 7.971 1.00 98.06 138 ASN A C 1
ATOM 1071 O O . ASN A 1 138 ? 9.377 -4.679 6.757 1.00 98.06 138 ASN A O 1
ATOM 1075 N N . ALA A 1 139 ? 10.249 -5.814 8.491 1.00 97.81 139 ALA A N 1
ATOM 1076 C CA . ALA A 1 139 ? 11.094 -6.706 7.703 1.00 97.81 139 ALA A CA 1
ATOM 1077 C C . ALA A 1 139 ? 10.353 -7.444 6.574 1.00 97.81 139 ALA A C 1
ATOM 1079 O O . ALA A 1 139 ? 10.913 -7.619 5.493 1.00 97.81 139 ALA A O 1
ATOM 1080 N N . TYR A 1 140 ? 9.104 -7.864 6.797 1.00 97.88 140 TYR A N 1
ATOM 1081 C CA . TYR A 1 140 ? 8.335 -8.586 5.784 1.00 97.88 140 TYR A CA 1
ATOM 1082 C C . TYR A 1 140 ? 7.953 -7.673 4.617 1.00 97.88 140 TYR A C 1
ATOM 1084 O O . TYR A 1 140 ? 8.200 -8.024 3.466 1.00 97.88 140 TYR A O 1
ATOM 1092 N N . HIS A 1 141 ? 7.459 -6.464 4.899 1.00 98.00 141 HIS A N 1
ATOM 1093 C CA . HIS A 1 141 ? 7.174 -5.471 3.858 1.00 98.00 141 HIS A CA 1
ATOM 1094 C C . HIS A 1 141 ? 8.427 -5.122 3.043 1.00 98.00 141 HIS A C 1
ATOM 1096 O O . HIS A 1 141 ? 8.404 -5.151 1.813 1.00 98.00 141 HIS A O 1
ATOM 1102 N N . LEU A 1 142 ? 9.557 -4.884 3.715 1.00 96.81 142 LEU A N 1
ATOM 1103 C CA . LEU A 1 142 ? 10.829 -4.607 3.037 1.00 96.81 142 LEU A CA 1
ATOM 1104 C C . LEU A 1 142 ? 11.318 -5.801 2.204 1.00 96.81 142 LEU A C 1
ATOM 1106 O O . LEU A 1 142 ? 11.875 -5.612 1.124 1.00 96.81 142 LEU A O 1
ATOM 1110 N N . THR A 1 143 ? 11.063 -7.029 2.659 1.00 96.62 143 THR A N 1
ATOM 1111 C CA . THR A 1 143 ? 11.368 -8.251 1.904 1.00 96.62 143 THR A CA 1
ATOM 1112 C C . THR A 1 143 ? 10.550 -8.317 0.618 1.00 96.62 143 THR A C 1
ATOM 1114 O O . THR A 1 143 ? 11.115 -8.608 -0.437 1.00 96.62 143 THR A O 1
ATOM 1117 N N . LEU A 1 144 ? 9.247 -8.010 0.673 1.00 97.12 144 LEU A N 1
ATOM 1118 C CA . LEU A 1 144 ? 8.389 -7.965 -0.516 1.00 97.12 144 LEU A CA 1
ATOM 1119 C C . LEU A 1 144 ? 8.886 -6.942 -1.537 1.00 97.12 144 LEU A C 1
ATOM 1121 O O . LEU A 1 144 ? 8.867 -7.231 -2.730 1.00 97.12 144 LEU A O 1
ATOM 1125 N N . LEU A 1 145 ? 9.353 -5.780 -1.078 1.00 95.81 145 LEU A N 1
ATOM 1126 C CA . LEU A 1 145 ? 9.811 -4.709 -1.959 1.00 95.81 145 LEU A CA 1
ATOM 1127 C C . LEU A 1 145 ? 11.204 -4.938 -2.541 1.00 95.81 145 LEU A C 1
ATOM 1129 O O . LEU A 1 145 ? 11.393 -4.677 -3.722 1.00 95.81 145 LEU A O 1
ATOM 1133 N N . PHE A 1 146 ? 12.173 -5.377 -1.736 1.00 93.88 146 PHE A N 1
ATOM 1134 C CA . PHE A 1 146 ? 13.592 -5.273 -2.104 1.00 93.88 146 PHE A CA 1
ATOM 1135 C C . PHE A 1 146 ? 14.320 -6.611 -2.213 1.00 93.88 146 PHE A C 1
ATOM 1137 O O . PHE A 1 146 ? 15.308 -6.710 -2.934 1.00 93.88 146 PHE A O 1
ATOM 1144 N N . SER A 1 147 ? 13.879 -7.637 -1.483 1.00 92.75 147 SER A N 1
ATOM 1145 C CA . SER A 1 147 ? 14.556 -8.944 -1.485 1.00 92.75 147 SER A CA 1
ATOM 1146 C C . SER A 1 147 ? 13.877 -9.959 -2.394 1.00 92.75 147 SER A C 1
ATOM 1148 O O . SER A 1 147 ? 14.557 -10.804 -2.967 1.00 92.75 147 SER A O 1
ATOM 1150 N N . ARG A 1 148 ? 12.548 -9.884 -2.509 1.00 94.50 148 ARG A N 1
ATOM 1151 C CA . ARG A 1 148 ? 11.736 -10.709 -3.410 1.00 94.50 148 ARG A CA 1
ATOM 1152 C C . ARG A 1 148 ? 11.203 -9.932 -4.604 1.00 94.50 148 ARG A C 1
ATOM 1154 O O . ARG A 1 148 ? 10.957 -10.553 -5.617 1.00 94.50 148 ARG A O 1
ATOM 1161 N N . GLU A 1 149 ? 10.969 -8.625 -4.467 1.00 94.69 149 GLU A N 1
ATOM 1162 C CA . GLU A 1 149 ? 10.260 -7.797 -5.462 1.00 94.69 149 GLU A CA 1
ATOM 1163 C C . GLU A 1 149 ? 8.933 -8.415 -5.943 1.00 94.69 149 GLU A C 1
ATOM 1165 O O . GLU A 1 149 ? 8.544 -8.316 -7.109 1.00 94.69 149 GLU A O 1
ATOM 1170 N N . ALA A 1 150 ? 8.200 -9.041 -5.021 1.00 96.06 150 ALA A N 1
ATOM 1171 C CA . ALA A 1 150 ? 6.891 -9.629 -5.272 1.00 96.06 150 ALA A CA 1
ATOM 1172 C C . ALA A 1 150 ? 5.819 -8.522 -5.319 1.00 96.06 150 ALA A C 1
ATOM 1174 O O . ALA A 1 150 ? 4.996 -8.385 -4.413 1.00 96.06 150 ALA A O 1
ATOM 1175 N N . LEU A 1 151 ? 5.844 -7.684 -6.362 1.00 96.25 151 LEU A N 1
ATOM 1176 C CA . LEU A 1 151 ? 5.071 -6.434 -6.432 1.00 96.25 151 LEU A CA 1
ATOM 1177 C C . LEU A 1 151 ? 3.556 -6.636 -6.322 1.00 96.25 151 LEU A C 1
ATOM 1179 O O . LEU A 1 151 ? 2.866 -5.796 -5.746 1.00 96.25 151 LEU A O 1
ATOM 1183 N N . GLY A 1 152 ? 3.025 -7.744 -6.845 1.00 96.62 152 GLY A N 1
ATOM 1184 C CA . GLY A 1 152 ? 1.601 -8.066 -6.692 1.00 96.62 152 GLY A CA 1
ATOM 1185 C C . GLY A 1 152 ? 1.214 -8.254 -5.221 1.00 96.62 152 GLY A C 1
ATOM 1186 O O . GLY A 1 152 ? 0.228 -7.677 -4.750 1.00 96.62 152 GLY A O 1
ATOM 1187 N N . GLU A 1 153 ? 2.018 -9.035 -4.495 1.00 98.00 153 GLU A N 1
ATOM 1188 C CA . GLU A 1 153 ? 1.860 -9.303 -3.062 1.00 98.00 153 GLU A CA 1
ATOM 1189 C C . GLU A 1 153 ? 2.097 -8.030 -2.237 1.00 98.00 153 GLU A C 1
ATOM 1191 O O . GLU A 1 153 ? 1.318 -7.739 -1.332 1.00 98.00 153 GLU A O 1
ATOM 1196 N N . ALA A 1 154 ? 3.091 -7.213 -2.602 1.00 98.31 154 ALA A N 1
ATOM 1197 C CA . ALA A 1 154 ? 3.363 -5.926 -1.961 1.00 98.31 154 ALA A CA 1
ATOM 1198 C C . ALA A 1 154 ? 2.166 -4.965 -2.063 1.00 98.31 154 ALA A C 1
ATOM 1200 O O . ALA A 1 154 ? 1.762 -4.369 -1.066 1.00 98.31 154 ALA A O 1
ATOM 1201 N N . VAL A 1 155 ? 1.533 -4.863 -3.239 1.00 98.50 155 VAL A N 1
ATOM 1202 C CA . VAL A 1 155 ? 0.302 -4.071 -3.402 1.00 98.50 155 VAL A CA 1
ATOM 1203 C C . VAL A 1 155 ? -0.849 -4.663 -2.591 1.00 98.50 155 VAL A C 1
ATOM 1205 O O . VAL A 1 155 ? -1.596 -3.913 -1.968 1.00 98.50 155 VAL A O 1
ATOM 1208 N N . ALA A 1 156 ? -0.991 -5.988 -2.518 1.00 98.62 156 ALA A N 1
ATOM 1209 C CA . ALA A 1 156 ? -2.024 -6.581 -1.669 1.00 98.62 156 ALA A CA 1
ATOM 1210 C C . ALA A 1 156 ? -1.802 -6.243 -0.181 1.00 98.62 156 ALA A C 1
ATOM 1212 O O . ALA A 1 156 ? -2.735 -5.838 0.518 1.00 98.62 156 ALA A O 1
ATOM 1213 N N . TYR A 1 157 ? -0.554 -6.330 0.283 1.00 98.69 157 TYR A N 1
ATOM 1214 C CA . TYR A 1 157 ? -0.138 -5.960 1.635 1.00 98.69 157 TYR A CA 1
ATOM 1215 C C . TYR A 1 157 ? -0.462 -4.493 1.967 1.00 98.69 157 TYR A C 1
ATOM 1217 O O . TYR A 1 157 ? -0.956 -4.196 3.061 1.00 98.69 157 TYR A O 1
ATOM 1225 N N . THR A 1 158 ? -0.266 -3.578 1.011 1.00 98.75 158 THR A N 1
ATOM 1226 C CA . THR A 1 158 ? -0.614 -2.153 1.135 1.00 98.75 158 THR A CA 1
ATOM 1227 C C . THR A 1 158 ? -2.088 -1.926 1.475 1.00 98.75 158 THR A C 1
ATOM 1229 O O . THR A 1 158 ? -2.404 -1.014 2.243 1.00 98.75 158 THR A O 1
ATOM 1232 N N . PHE A 1 159 ? -3.006 -2.725 0.922 1.00 98.75 159 PHE A N 1
ATOM 1233 C CA . PHE A 1 159 ? -4.455 -2.541 1.088 1.00 98.75 159 PHE A CA 1
ATOM 1234 C C . PHE A 1 159 ? -5.085 -3.412 2.181 1.00 98.75 159 PHE A C 1
ATOM 1236 O O . PHE A 1 159 ? -6.222 -3.146 2.578 1.00 98.75 159 PHE A O 1
ATOM 1243 N N . ALA A 1 160 ? -4.353 -4.379 2.740 1.00 98.62 160 ALA A N 1
ATOM 1244 C CA . ALA A 1 160 ? -4.840 -5.222 3.833 1.00 98.62 160 ALA A CA 1
ATOM 1245 C C . ALA A 1 160 ? -5.361 -4.426 5.056 1.00 98.62 160 ALA A C 1
ATOM 1247 O O . ALA A 1 160 ? -6.455 -4.740 5.534 1.00 98.62 160 ALA A O 1
ATOM 1248 N N . PRO A 1 161 ? -4.707 -3.340 5.532 1.00 98.62 161 PRO A N 1
ATOM 1249 C CA . PRO A 1 161 ? -5.245 -2.552 6.645 1.00 98.62 161 PRO A CA 1
ATOM 1250 C C . PRO A 1 161 ? -6.599 -1.902 6.332 1.00 98.62 161 PRO A C 1
ATOM 1252 O O . PRO A 1 161 ? -7.442 -1.752 7.218 1.00 98.62 161 PRO A O 1
ATOM 1255 N N . LEU A 1 162 ? -6.831 -1.540 5.065 1.00 98.50 162 LEU A N 1
ATOM 1256 C CA . LEU A 1 162 ? -8.071 -0.909 4.615 1.00 98.50 162 LEU A CA 1
ATOM 1257 C C . LEU A 1 162 ? -9.254 -1.886 4.660 1.00 98.50 162 LEU A C 1
ATOM 1259 O O . LEU A 1 162 ? -10.364 -1.487 5.015 1.00 98.50 162 LEU A O 1
ATOM 1263 N N . VAL A 1 163 ? -9.002 -3.167 4.367 1.00 98.69 163 VAL A N 1
ATOM 1264 C CA . VAL A 1 163 ? -9.984 -4.257 4.499 1.00 98.69 163 VAL A CA 1
ATOM 1265 C C . VAL A 1 163 ? -10.428 -4.406 5.952 1.00 98.69 163 VAL A C 1
ATOM 1267 O O . VAL A 1 163 ? -11.628 -4.383 6.236 1.00 98.69 163 VAL A O 1
ATOM 1270 N N . ILE A 1 164 ? -9.472 -4.483 6.882 1.00 98.31 164 ILE A N 1
ATOM 1271 C CA . ILE A 1 164 ? -9.766 -4.601 8.318 1.00 98.31 164 ILE A CA 1
ATOM 1272 C C . ILE A 1 164 ? -10.518 -3.364 8.823 1.00 98.31 164 ILE A C 1
ATOM 1274 O O . ILE A 1 164 ? -11.513 -3.496 9.536 1.00 98.31 164 ILE A O 1
ATOM 1278 N N . LEU A 1 165 ? -10.115 -2.160 8.399 1.00 98.56 165 LEU A N 1
ATOM 1279 C CA . LEU A 1 165 ? -10.836 -0.924 8.717 1.00 98.56 165 LEU A CA 1
ATOM 1280 C C . LEU A 1 165 ? -12.287 -0.965 8.219 1.00 98.56 165 LEU A C 1
ATOM 1282 O O . LEU A 1 165 ? -13.197 -0.546 8.937 1.00 98.56 165 LEU A O 1
ATOM 1286 N N . GLY A 1 166 ? -12.509 -1.455 6.998 1.00 98.38 166 GLY A N 1
ATOM 1287 C CA . GLY A 1 166 ? -13.843 -1.628 6.431 1.00 98.38 166 GLY A CA 1
ATOM 1288 C C . GLY A 1 166 ? -14.720 -2.525 7.296 1.00 98.38 166 GLY A C 1
ATOM 1289 O O . GLY A 1 166 ? -15.826 -2.120 7.657 1.00 98.38 166 GLY A O 1
ATOM 1290 N N . CYS A 1 167 ? -14.192 -3.678 7.710 1.00 97.50 167 CYS A N 1
ATOM 1291 C CA . CYS A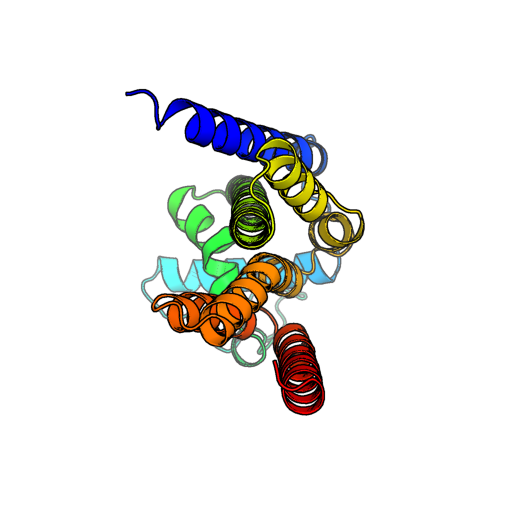 1 167 ? -14.888 -4.624 8.584 1.00 97.50 167 CYS A CA 1
ATOM 1292 C C . CYS A 1 167 ? -15.237 -3.999 9.938 1.00 97.50 167 CYS A C 1
ATOM 1294 O O . CYS A 1 167 ? -16.409 -3.961 10.308 1.00 97.50 167 CYS A O 1
ATOM 1296 N N . LEU A 1 168 ? -14.259 -3.397 10.627 1.00 96.88 168 LEU A N 1
ATOM 1297 C CA . LEU A 1 168 ? -14.478 -2.727 11.915 1.00 96.88 168 LEU A CA 1
ATOM 1298 C C . LEU A 1 168 ? -15.577 -1.664 11.832 1.00 96.88 168 LEU A C 1
ATOM 1300 O O . LEU A 1 168 ? -16.422 -1.551 12.719 1.00 96.88 168 LEU A O 1
ATOM 1304 N N . ARG A 1 169 ? -15.596 -0.883 10.750 1.00 97.19 169 ARG A N 1
ATOM 1305 C CA . ARG A 1 169 ? -16.623 0.138 10.538 1.00 97.19 169 ARG A CA 1
ATOM 1306 C C . ARG A 1 169 ? -17.996 -0.454 10.253 1.00 97.19 169 ARG A C 1
ATOM 1308 O O . ARG A 1 169 ? -18.972 0.095 10.756 1.00 97.19 169 ARG A O 1
ATOM 1315 N N . ILE A 1 170 ? -18.083 -1.547 9.496 1.00 96.81 170 ILE A N 1
ATOM 1316 C CA . ILE A 1 170 ? -19.346 -2.267 9.262 1.00 96.81 170 ILE A CA 1
ATOM 1317 C C . ILE A 1 170 ? -19.895 -2.803 10.584 1.00 96.81 170 ILE A C 1
ATOM 1319 O O . ILE A 1 170 ? -21.049 -2.539 10.918 1.00 96.81 170 ILE A O 1
ATOM 1323 N N . TRP A 1 171 ? -19.061 -3.485 11.368 1.00 94.81 171 TRP A N 1
ATOM 1324 C CA . TRP A 1 171 ? -19.450 -4.059 12.657 1.00 94.81 171 TRP A CA 1
ATOM 1325 C C . TRP A 1 171 ? -19.924 -2.988 13.646 1.00 94.81 171 TRP A C 1
ATOM 1327 O O . TRP A 1 171 ? -20.919 -3.176 14.341 1.00 94.81 171 TRP A O 1
ATOM 1337 N N . ASN A 1 172 ? -19.297 -1.811 13.611 1.00 94.56 172 ASN A N 1
ATOM 1338 C CA . ASN A 1 172 ? -19.688 -0.643 14.402 1.00 94.56 172 ASN A CA 1
ATOM 1339 C C . ASN A 1 172 ? -20.797 0.216 13.758 1.00 94.56 172 ASN A C 1
ATOM 1341 O O . ASN A 1 172 ? -20.997 1.358 14.174 1.00 94.56 172 ASN A O 1
ATOM 1345 N N . ARG A 1 173 ? -21.501 -0.289 12.733 1.00 94.06 173 ARG A N 1
ATOM 1346 C CA . ARG A 1 173 ? -22.610 0.390 12.028 1.00 94.06 173 ARG A CA 1
ATOM 1347 C C . ARG A 1 173 ? -22.257 1.788 11.494 1.00 94.06 173 ARG A C 1
ATOM 1349 O O . ARG A 1 173 ? -23.083 2.697 11.489 1.00 94.06 173 ARG A O 1
ATOM 1356 N N . ARG A 1 174 ? -21.019 1.981 11.030 1.00 94.38 174 ARG A N 1
ATOM 1357 C CA . ARG A 1 174 ? -20.545 3.238 10.427 1.00 94.38 174 ARG A CA 1
ATOM 1358 C C . ARG A 1 174 ? -20.713 3.203 8.905 1.00 94.38 174 ARG A C 1
ATOM 1360 O O . ARG A 1 174 ? -20.127 2.361 8.227 1.00 94.38 174 ARG A O 1
ATOM 1367 N N . ASN A 1 175 ? -21.403 4.204 8.354 1.00 90.31 175 ASN A N 1
ATOM 1368 C CA . ASN A 1 175 ? -21.830 4.263 6.943 1.00 90.31 175 ASN A CA 1
ATOM 1369 C C . ASN A 1 175 ? -20.721 4.077 5.890 1.00 90.31 175 ASN A C 1
ATOM 1371 O O . ASN A 1 175 ? -20.998 3.625 4.785 1.00 90.31 175 ASN A O 1
ATOM 1375 N N . LYS A 1 176 ? -19.463 4.425 6.193 1.00 95.12 176 LYS A N 1
ATOM 1376 C CA . LYS A 1 176 ? -18.355 4.314 5.225 1.00 95.12 176 LYS A CA 1
ATOM 1377 C C . LYS A 1 176 ? -17.663 2.946 5.211 1.00 95.12 176 LYS A C 1
ATOM 1379 O O . LYS A 1 176 ? -16.791 2.741 4.374 1.00 95.12 176 LYS A O 1
ATOM 1384 N N . GLY A 1 177 ? -18.006 2.028 6.117 1.00 97.25 177 GLY A N 1
ATOM 1385 C CA . GLY A 1 177 ? -17.367 0.709 6.212 1.00 97.25 177 GLY A CA 1
ATOM 1386 C C . GLY A 1 177 ? -17.363 -0.092 4.901 1.00 97.25 177 GLY A C 1
ATOM 1387 O O . GLY A 1 177 ? -16.278 -0.486 4.467 1.00 97.25 177 GLY A O 1
ATOM 1388 N N . PRO A 1 178 ? -18.509 -0.238 4.205 1.00 98.06 178 PRO A N 1
ATOM 1389 C CA . PRO A 1 178 ? -18.572 -0.953 2.928 1.00 98.06 178 PRO A CA 1
ATOM 1390 C C . PRO A 1 178 ? -17.648 -0.381 1.847 1.00 98.06 178 PRO A C 1
ATOM 1392 O O . PRO A 1 178 ? -17.067 -1.139 1.080 1.00 98.06 178 PRO A O 1
ATOM 1395 N N . ILE A 1 179 ? -17.452 0.942 1.817 1.00 98.12 179 ILE A N 1
ATOM 1396 C CA . ILE A 1 179 ? -16.579 1.601 0.834 1.00 98.12 179 ILE A CA 1
ATOM 1397 C C . ILE A 1 179 ? -15.113 1.221 1.075 1.00 98.12 179 ILE A C 1
ATOM 1399 O O . ILE A 1 179 ? -14.416 0.853 0.133 1.00 98.12 179 ILE A O 1
ATOM 1403 N N . TYR A 1 180 ? -14.639 1.271 2.325 1.00 98.31 180 TYR A N 1
ATOM 1404 C CA . TYR A 1 180 ? -13.263 0.867 2.646 1.00 98.31 180 TYR A CA 1
ATOM 1405 C C . TYR A 1 180 ? -13.021 -0.610 2.344 1.00 98.31 180 TYR A C 1
ATOM 1407 O O . TYR A 1 180 ? -11.987 -0.950 1.773 1.00 98.31 180 TYR A O 1
ATOM 1415 N N . LEU A 1 181 ? -13.993 -1.467 2.675 1.00 98.44 181 LEU A N 1
ATOM 1416 C CA . LEU A 1 181 ? -13.912 -2.894 2.387 1.00 98.44 181 LEU A CA 1
ATOM 1417 C C . LEU A 1 181 ? -13.859 -3.157 0.876 1.00 98.44 181 LEU A C 1
ATOM 1419 O O . LEU A 1 181 ? -12.979 -3.882 0.423 1.00 98.44 181 LEU A O 1
ATOM 1423 N N . ALA A 1 182 ? -14.748 -2.534 0.096 1.00 98.25 182 ALA A N 1
ATOM 1424 C CA . ALA A 1 182 ? -14.806 -2.701 -1.355 1.00 98.25 182 ALA A CA 1
ATOM 1425 C C . ALA A 1 182 ? -13.527 -2.215 -2.047 1.00 98.25 182 ALA A C 1
ATOM 1427 O O . ALA A 1 182 ? -12.993 -2.917 -2.901 1.00 98.25 182 ALA A O 1
ATOM 1428 N N . ILE A 1 183 ? -12.996 -1.052 -1.650 1.00 98.50 183 ILE A N 1
ATOM 1429 C CA . ILE A 1 183 ? -11.733 -0.537 -2.197 1.00 98.50 183 ILE A CA 1
ATOM 1430 C C . ILE A 1 183 ? -10.571 -1.457 -1.810 1.00 98.50 183 ILE A C 1
ATOM 1432 O O . ILE A 1 183 ? -9.781 -1.825 -2.674 1.00 98.50 183 ILE A O 1
ATOM 1436 N N . GLY A 1 184 ? -10.470 -1.859 -0.539 1.00 98.56 184 GLY A N 1
ATOM 1437 C CA . GLY A 1 184 ? -9.398 -2.737 -0.068 1.00 98.56 184 GLY A CA 1
ATOM 1438 C C . GLY A 1 184 ? -9.400 -4.086 -0.788 1.00 98.56 184 GLY A C 1
ATOM 1439 O O . GLY A 1 184 ? -8.404 -4.463 -1.402 1.00 98.56 184 GLY A O 1
ATOM 1440 N N . MET A 1 185 ? -10.544 -4.776 -0.784 1.00 98.50 185 MET A N 1
ATOM 1441 C CA . MET A 1 185 ? -10.706 -6.071 -1.451 1.00 98.50 185 MET A CA 1
ATOM 1442 C C . MET A 1 185 ? -10.539 -5.957 -2.965 1.00 98.50 185 MET A C 1
ATOM 1444 O O . MET A 1 185 ? -9.876 -6.798 -3.565 1.00 98.50 185 MET A O 1
ATOM 1448 N N . GLY A 1 186 ? -11.086 -4.909 -3.585 1.00 98.38 186 GLY A N 1
ATOM 1449 C CA . GLY A 1 186 ? -10.965 -4.671 -5.022 1.00 98.38 186 GLY A CA 1
ATOM 1450 C C . GLY A 1 186 ? -9.518 -4.458 -5.460 1.00 98.38 186 GLY A C 1
ATOM 1451 O O . GLY A 1 186 ? -9.100 -5.024 -6.469 1.00 98.38 186 GLY A O 1
ATOM 1452 N N . MET A 1 187 ? -8.733 -3.706 -4.684 1.00 98.50 187 MET A N 1
ATOM 1453 C CA . MET A 1 187 ? -7.312 -3.484 -4.963 1.00 98.50 187 MET A CA 1
ATOM 1454 C C . MET A 1 187 ? -6.469 -4.747 -4.770 1.00 98.50 187 MET A C 1
ATOM 1456 O O . MET A 1 187 ? -5.583 -5.015 -5.574 1.00 98.50 187 MET A O 1
ATOM 1460 N N . ILE A 1 188 ? -6.771 -5.556 -3.753 1.00 98.62 188 ILE A N 1
ATOM 1461 C CA . ILE A 1 188 ? -6.096 -6.844 -3.535 1.00 98.62 188 ILE A CA 1
ATOM 1462 C C . ILE A 1 188 ? -6.440 -7.835 -4.654 1.00 98.62 188 ILE A C 1
ATOM 1464 O O . ILE A 1 188 ? -5.552 -8.482 -5.213 1.00 98.62 188 ILE A O 1
ATOM 1468 N N . ALA A 1 189 ? -7.719 -7.924 -5.032 1.00 98.12 189 ALA A N 1
ATOM 1469 C CA . ALA A 1 189 ? -8.174 -8.787 -6.119 1.00 98.12 189 ALA A CA 1
ATOM 1470 C C . ALA A 1 189 ? -7.523 -8.423 -7.458 1.00 98.12 189 ALA A C 1
ATOM 1472 O O . ALA A 1 189 ? -7.247 -9.300 -8.272 1.00 98.12 189 ALA A O 1
ATOM 1473 N N . ASN A 1 190 ? -7.228 -7.137 -7.658 1.00 97.06 190 ASN A N 1
ATOM 1474 C CA . ASN A 1 190 ? -6.569 -6.620 -8.851 1.00 97.06 190 ASN A CA 1
ATOM 1475 C C . ASN A 1 190 ? -5.032 -6.562 -8.752 1.00 97.06 190 ASN A C 1
ATOM 1477 O O . ASN A 1 190 ? -4.390 -5.991 -9.641 1.00 97.06 190 ASN A O 1
ATOM 1481 N N . SER A 1 191 ? -4.430 -7.173 -7.723 1.00 96.88 191 SER A N 1
ATOM 1482 C CA . SER A 1 191 ? -2.973 -7.280 -7.578 1.00 96.88 191 SER A CA 1
ATOM 1483 C C . SER A 1 191 ? -2.463 -8.709 -7.384 1.00 96.88 191 SER A C 1
ATOM 1485 O O . SER A 1 191 ? -1.488 -9.090 -8.032 1.00 96.88 191 SER A O 1
ATOM 1487 N N . HIS A 1 192 ? -3.078 -9.504 -6.498 1.00 96.81 192 HIS A N 1
ATOM 1488 C CA . HIS A 1 192 ? -2.539 -10.809 -6.107 1.00 96.81 192 HIS A CA 1
ATOM 1489 C C . HIS A 1 192 ? -3.610 -11.770 -5.579 1.00 96.81 192 HIS A C 1
ATOM 1491 O O . HIS A 1 192 ? -4.135 -11.620 -4.475 1.00 96.81 192 HIS A O 1
ATOM 1497 N N . VAL A 1 193 ? -3.887 -12.814 -6.365 1.00 95.94 193 VAL A N 1
ATOM 1498 C CA . VAL A 1 193 ? -4.968 -13.782 -6.110 1.00 95.94 193 VAL A CA 1
ATOM 1499 C C . VAL A 1 193 ? -4.740 -14.591 -4.829 1.00 95.94 193 VAL A C 1
ATOM 1501 O O . VAL A 1 193 ? -5.685 -14.839 -4.085 1.00 95.94 193 VAL A O 1
ATOM 1504 N N . ILE A 1 194 ? -3.493 -14.962 -4.519 1.00 96.88 194 ILE A N 1
ATOM 1505 C CA . ILE A 1 194 ? -3.193 -15.733 -3.301 1.00 96.88 194 ILE A CA 1
ATOM 1506 C C . ILE A 1 194 ? -3.452 -14.875 -2.057 1.00 96.88 194 ILE A C 1
ATOM 1508 O O . ILE A 1 194 ? -4.095 -15.332 -1.115 1.00 96.88 194 ILE A O 1
ATOM 1512 N N . SER A 1 195 ? -3.031 -13.605 -2.062 1.00 98.06 195 SER A N 1
ATOM 1513 C CA . SER A 1 195 ? -3.323 -12.689 -0.951 1.00 98.06 195 SER A CA 1
ATOM 1514 C C . SER A 1 195 ? -4.820 -12.424 -0.810 1.00 98.06 195 SER A C 1
ATOM 1516 O O . SER A 1 195 ? -5.309 -12.360 0.315 1.00 98.06 195 SER A O 1
ATOM 1518 N N . LEU A 1 196 ? -5.558 -12.322 -1.924 1.00 98.19 196 LEU A N 1
ATOM 1519 C CA . LEU A 1 196 ? -7.020 -12.229 -1.899 1.00 98.19 196 LEU A CA 1
ATOM 1520 C C . LEU A 1 196 ? -7.633 -13.426 -1.172 1.00 98.19 196 LEU A C 1
ATOM 1522 O O . LEU A 1 196 ? -8.464 -13.242 -0.284 1.00 98.19 196 LEU A O 1
ATOM 1526 N N . PHE A 1 197 ? -7.207 -14.637 -1.530 1.00 98.19 197 PHE A N 1
ATOM 1527 C CA . PHE A 1 197 ? -7.698 -15.864 -0.917 1.00 98.19 197 PHE A CA 1
ATOM 1528 C C . PHE A 1 197 ? -7.391 -15.918 0.586 1.00 98.19 197 PHE A C 1
ATOM 1530 O O . PHE A 1 197 ? -8.289 -16.174 1.386 1.00 98.19 197 PHE A O 1
ATOM 1537 N N . LEU A 1 198 ? -6.159 -15.598 0.992 1.00 98.19 198 LEU A N 1
ATOM 1538 C CA . LEU A 1 198 ? -5.772 -15.573 2.407 1.00 98.19 198 LEU A CA 1
ATOM 1539 C C . LEU A 1 198 ? -6.570 -14.541 3.212 1.00 98.19 198 LEU A C 1
ATOM 1541 O O . LEU A 1 198 ? -7.022 -14.835 4.318 1.00 98.19 198 LEU A O 1
ATOM 1545 N N . ILE A 1 199 ? -6.785 -13.347 2.657 1.00 98.06 199 ILE A N 1
ATOM 1546 C CA . ILE A 1 199 ? -7.590 -12.310 3.311 1.00 98.06 199 ILE A CA 1
ATOM 1547 C C . ILE A 1 199 ? -9.052 -12.740 3.397 1.00 98.06 199 ILE A C 1
ATOM 1549 O O . ILE A 1 199 ? -9.674 -12.553 4.436 1.00 98.06 199 ILE A O 1
ATOM 1553 N N . PHE A 1 200 ? -9.597 -13.371 2.360 1.00 97.94 200 PHE A N 1
ATOM 1554 C CA . PHE A 1 200 ? -10.948 -13.920 2.401 1.00 97.94 200 PHE A CA 1
ATOM 1555 C C . PHE A 1 200 ? -11.116 -14.964 3.519 1.00 97.94 200 PHE A C 1
ATOM 1557 O O . PHE A 1 200 ? -12.066 -14.871 4.297 1.00 97.94 200 PHE A O 1
ATOM 1564 N N . LEU A 1 201 ? -10.166 -15.896 3.671 1.00 98.19 201 LEU A N 1
ATOM 1565 C CA . LEU A 1 201 ? -10.168 -16.853 4.785 1.00 98.19 201 LEU A CA 1
ATOM 1566 C C . LEU A 1 201 ? -10.078 -16.156 6.146 1.00 98.19 201 LEU A C 1
ATOM 1568 O O . LEU A 1 201 ? -10.812 -16.510 7.069 1.00 98.19 201 LEU A O 1
ATOM 1572 N N . LEU A 1 202 ? -9.223 -15.137 6.270 1.00 97.56 202 LEU A N 1
ATOM 1573 C CA . LEU A 1 202 ? -9.130 -14.326 7.483 1.00 97.56 202 LEU A CA 1
ATOM 1574 C C . LEU A 1 202 ? -10.472 -13.664 7.820 1.00 97.56 202 LEU A C 1
ATOM 1576 O O . LEU A 1 202 ? -10.885 -13.695 8.975 1.00 97.56 202 LEU A O 1
ATOM 1580 N N . LEU A 1 203 ? -11.174 -13.106 6.832 1.00 97.44 203 LEU A N 1
ATOM 1581 C CA . LEU A 1 203 ? -12.483 -12.486 7.038 1.00 97.44 203 LEU A CA 1
ATOM 1582 C C . LEU A 1 203 ? -13.538 -13.493 7.501 1.00 97.44 203 LEU A C 1
ATOM 1584 O O . LEU A 1 203 ? -14.292 -13.180 8.419 1.00 97.44 203 LEU A O 1
ATOM 1588 N N . ILE A 1 204 ? -13.558 -14.703 6.930 1.00 97.44 204 ILE A N 1
ATOM 1589 C CA . ILE A 1 204 ? -14.437 -15.783 7.406 1.00 97.44 204 ILE A CA 1
ATOM 1590 C C . ILE A 1 204 ? -14.144 -16.086 8.875 1.00 97.44 204 ILE A C 1
ATOM 1592 O O . ILE A 1 204 ? -15.065 -16.112 9.687 1.00 97.44 204 ILE A O 1
ATOM 1596 N N . MET A 1 205 ? -12.871 -16.277 9.234 1.00 96.88 205 MET A N 1
ATOM 1597 C CA . MET A 1 205 ? -12.489 -16.561 10.620 1.00 96.88 205 MET A CA 1
ATOM 1598 C C . MET A 1 205 ? -12.913 -15.435 11.569 1.00 96.88 205 MET A C 1
ATOM 1600 O O . MET A 1 205 ? -13.489 -15.707 12.621 1.00 96.88 205 MET A O 1
ATOM 1604 N N . LEU A 1 206 ? -12.669 -14.176 11.194 1.00 95.31 206 LEU A N 1
ATOM 1605 C CA . LEU A 1 206 ? -13.052 -13.017 12.001 1.00 95.31 206 LEU A CA 1
ATOM 1606 C C . LEU A 1 206 ? -14.571 -12.924 12.192 1.00 95.31 206 LEU A C 1
ATOM 1608 O O . LEU A 1 206 ? -15.018 -12.668 13.310 1.00 95.31 206 LEU A O 1
ATOM 1612 N N . GLU A 1 207 ? -15.364 -13.165 11.146 1.00 95.44 207 GLU A N 1
ATOM 1613 C CA . GLU A 1 207 ? -16.826 -13.113 11.245 1.00 95.44 207 GLU A CA 1
ATOM 1614 C C . GLU A 1 207 ? -17.381 -14.279 12.076 1.00 95.44 207 GLU A C 1
ATOM 1616 O O . GLU A 1 207 ? -18.263 -14.076 12.908 1.00 95.44 207 GLU A O 1
ATOM 1621 N N . VAL A 1 208 ? -16.823 -15.486 11.938 1.00 96.12 208 VAL A N 1
ATOM 1622 C CA . VAL A 1 208 ? -17.197 -16.639 12.776 1.00 96.12 208 VAL A CA 1
ATOM 1623 C C . VAL A 1 208 ? -16.916 -16.353 14.251 1.00 96.12 208 VAL A C 1
ATOM 1625 O O . VAL A 1 208 ? -17.799 -16.527 15.092 1.00 96.12 208 VAL A O 1
ATOM 1628 N N . VAL A 1 209 ? -15.714 -15.864 14.574 1.00 94.81 209 VAL A N 1
ATOM 1629 C CA . VAL A 1 209 ? -15.342 -15.495 15.950 1.00 94.81 209 VAL A CA 1
ATOM 1630 C C . VAL A 1 209 ? -16.285 -14.425 16.494 1.00 94.81 209 VAL A C 1
ATOM 1632 O O . VAL A 1 209 ? -16.753 -14.533 17.627 1.00 94.81 209 VAL A O 1
ATOM 1635 N N . ARG A 1 210 ? -16.604 -13.413 15.688 1.00 92.56 210 ARG A N 1
ATOM 1636 C CA . ARG A 1 210 ? -17.525 -12.338 16.055 1.00 92.56 210 ARG A CA 1
ATOM 1637 C C . ARG A 1 210 ? -18.919 -12.869 16.417 1.00 92.56 210 ARG A C 1
ATOM 1639 O O . ARG A 1 210 ? -19.414 -12.571 17.505 1.00 92.56 210 ARG A O 1
ATOM 1646 N N . ILE A 1 211 ? -19.497 -13.710 15.554 1.00 93.50 211 ILE A N 1
ATOM 1647 C CA . ILE A 1 211 ? -20.813 -14.334 15.765 1.00 93.50 211 ILE A CA 1
ATOM 1648 C C . ILE A 1 211 ? -20.821 -15.174 17.050 1.00 93.50 211 ILE A C 1
ATOM 1650 O O . ILE A 1 211 ? -21.743 -15.050 17.857 1.00 93.50 211 ILE A O 1
ATOM 1654 N N . ILE A 1 212 ? -19.783 -15.989 17.279 1.00 94.25 212 ILE A N 1
ATOM 1655 C CA . ILE A 1 212 ? -19.660 -16.826 18.486 1.00 94.25 212 ILE A CA 1
ATOM 1656 C C . ILE A 1 212 ? -19.569 -15.962 19.751 1.00 94.25 212 ILE A C 1
ATOM 1658 O O . ILE A 1 212 ? -20.215 -16.258 20.756 1.00 94.25 212 ILE A O 1
ATOM 1662 N N . LEU A 1 213 ? -18.803 -14.870 19.703 1.00 92.25 213 LEU A N 1
ATOM 1663 C CA . LEU A 1 213 ? -18.612 -13.961 20.836 1.00 92.25 213 LEU A CA 1
ATOM 1664 C C . LEU A 1 213 ? -19.786 -12.988 21.059 1.00 92.25 213 LEU A C 1
ATOM 1666 O O . LEU A 1 213 ? -19.716 -12.174 21.982 1.00 92.25 213 LEU A O 1
ATOM 1670 N N . LYS A 1 214 ? -20.860 -13.064 20.255 1.00 73.19 214 LYS A N 1
ATOM 1671 C CA . LYS A 1 214 ? -22.031 -12.162 20.293 1.00 73.19 214 LYS A CA 1
ATOM 1672 C C . LYS A 1 214 ? -21.659 -10.667 20.256 1.00 73.19 214 LYS A C 1
ATOM 1674 O O . LYS A 1 214 ? -22.323 -9.845 20.890 1.00 73.19 214 LYS A O 1
ATOM 1679 N N . LYS A 1 215 ? -20.594 -10.319 19.533 1.00 56.84 215 LYS A N 1
ATOM 1680 C CA . LYS A 1 215 ? -20.227 -8.934 19.172 1.00 56.84 215 LYS A CA 1
ATOM 1681 C C . LYS A 1 215 ? -20.496 -8.703 17.681 1.00 56.84 215 LYS A C 1
ATOM 1683 O O . LYS A 1 215 ? -20.473 -7.548 17.195 1.00 56.84 215 LYS A O 1
#

Secondary structure (DSSP, 8-state):
-TTTHHHHHHHHHHHHHHHHHHHHHHTTS-----HHHHHHHHHHHHHHHHHHTT-PPPSSB-SSGGG--B-HHHHS--HHHHHHTHHHHHHH--HHHHHHHHHHHHHHHHHHHHHHHHHHH-S-HHHHHHHHHHHHHSHHHHIIIIIS--HHHHHHHHHHHHHHHHHHHHHTT-TTHHHHHHHHHHHHHTT-HHHHHHHHHHHHHHHHHHHHTT-

pLDDT: mean 93.33, std 8.26, range [46.78, 98.81]

Organism: Pediococcus pentosaceus (NCBI:txid1255)